Protein AF-A0A1V8S8N1-F1 (afdb_monomer_lite)

Organism: NCBI:txid1507870

Structure (mmCIF, N/CA/C/O backbone):
data_AF-A0A1V8S8N1-F1
#
_entry.id   AF-A0A1V8S8N1-F1
#
loop_
_atom_site.group_PDB
_atom_site.id
_atom_site.type_symbol
_atom_site.label_atom_id
_atom_site.label_alt_id
_atom_site.label_comp_id
_atom_site.label_asym_id
_atom_site.label_entity_id
_atom_site.label_seq_id
_atom_site.pdbx_PDB_ins_code
_atom_site.Cartn_x
_atom_site.Cartn_y
_atom_site.Cartn_z
_atom_site.occupancy
_atom_site.B_iso_or_equiv
_atom_site.auth_seq_id
_atom_site.auth_comp_id
_atom_site.auth_asym_id
_atom_site.auth_atom_id
_atom_site.pdbx_PDB_model_num
ATOM 1 N N . MET A 1 1 ? -29.088 -3.365 3.333 1.00 57.09 1 MET A N 1
ATOM 2 C CA . MET A 1 1 ? -27.840 -2.613 3.097 1.00 57.09 1 MET A CA 1
ATOM 3 C C . MET A 1 1 ? -27.506 -2.708 1.617 1.00 57.09 1 MET A C 1
ATOM 5 O O . MET A 1 1 ? -27.358 -3.821 1.118 1.00 57.09 1 MET A O 1
ATOM 9 N N . ASN A 1 2 ? -27.502 -1.580 0.907 1.00 61.50 2 ASN A N 1
ATOM 10 C CA . ASN A 1 2 ? -27.213 -1.536 -0.527 1.00 61.50 2 ASN A CA 1
ATOM 11 C C . ASN A 1 2 ? -25.696 -1.538 -0.732 1.00 61.50 2 ASN A C 1
ATOM 13 O O . ASN A 1 2 ? -25.022 -0.577 -0.385 1.00 61.50 2 ASN A O 1
ATOM 17 N N . LYS A 1 3 ? -25.153 -2.634 -1.276 1.00 74.00 3 LYS A N 1
ATOM 18 C CA . LYS A 1 3 ? -23.704 -2.792 -1.503 1.00 74.00 3 LYS A CA 1
ATOM 19 C C . LYS A 1 3 ? -23.146 -1.813 -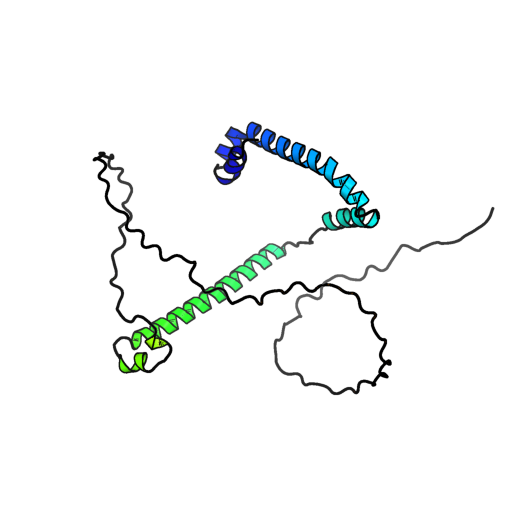2.545 1.00 74.00 3 LYS A C 1
ATOM 21 O O . LYS A 1 3 ? -21.954 -1.540 -2.524 1.00 74.00 3 LYS A O 1
ATOM 26 N N . THR A 1 4 ? -24.011 -1.254 -3.385 1.00 83.50 4 THR A N 1
ATOM 27 C CA . THR A 1 4 ? -23.685 -0.273 -4.427 1.00 83.50 4 THR A CA 1
ATOM 28 C C . THR A 1 4 ? -23.156 1.052 -3.874 1.00 83.50 4 THR A C 1
ATOM 30 O O . THR A 1 4 ? -22.304 1.670 -4.496 1.00 83.50 4 THR A O 1
ATOM 33 N N . GLN A 1 5 ? -23.577 1.472 -2.672 1.00 88.88 5 GLN A N 1
ATOM 34 C CA . GLN A 1 5 ? -23.077 2.706 -2.040 1.00 88.88 5 GLN A CA 1
ATOM 35 C C . GLN A 1 5 ? -21.570 2.636 -1.742 1.00 88.88 5 GLN A C 1
ATOM 37 O O . GLN A 1 5 ? -20.871 3.642 -1.808 1.00 88.88 5 GLN A O 1
ATOM 42 N N . ARG A 1 6 ? -21.048 1.434 -1.463 1.00 90.31 6 ARG A N 1
ATOM 43 C CA . ARG A 1 6 ? -19.617 1.200 -1.233 1.00 90.31 6 ARG A CA 1
ATOM 44 C C . ARG A 1 6 ? -18.786 1.379 -2.502 1.00 90.31 6 ARG A C 1
ATOM 46 O O . ARG A 1 6 ? -17.652 1.839 -2.420 1.00 90.31 6 ARG A O 1
ATOM 53 N N . GLU A 1 7 ? -19.326 0.968 -3.645 1.00 93.31 7 GLU A N 1
ATOM 54 C CA . GLU A 1 7 ? -18.624 0.984 -4.936 1.00 93.31 7 GLU A CA 1
ATOM 55 C C . GLU A 1 7 ? -18.316 2.422 -5.371 1.00 93.31 7 GLU A C 1
ATOM 57 O O . GLU A 1 7 ? -17.239 2.697 -5.898 1.00 93.31 7 GLU A O 1
ATOM 62 N N . TRP A 1 8 ? -19.178 3.372 -5.000 1.00 93.69 8 TRP A N 1
ATOM 63 C CA . TRP A 1 8 ? -18.987 4.793 -5.280 1.00 93.69 8 TRP A CA 1
ATOM 64 C C . TRP A 1 8 ? -17.697 5.387 -4.703 1.00 93.69 8 TRP A C 1
ATOM 66 O O . TRP A 1 8 ? -17.155 6.300 -5.314 1.00 93.69 8 TRP A O 1
ATOM 76 N N . PHE A 1 9 ? -17.149 4.859 -3.600 1.00 92.94 9 PHE A N 1
ATOM 77 C CA . PHE A 1 9 ? -15.849 5.316 -3.081 1.00 92.94 9 PHE A CA 1
ATOM 78 C C . PHE A 1 9 ? -14.669 5.006 -4.014 1.00 92.94 9 PHE A C 1
ATOM 80 O O . PHE A 1 9 ? -13.633 5.657 -3.906 1.00 92.94 9 PHE A O 1
ATOM 87 N N . GLY A 1 10 ? -14.797 4.005 -4.890 1.00 92.81 10 GLY A N 1
ATOM 88 C CA . GLY A 1 10 ? -13.777 3.664 -5.886 1.00 92.81 10 GLY A CA 1
ATOM 89 C C . GLY A 1 10 ? -14.054 4.238 -7.276 1.00 92.81 10 GLY A C 1
ATOM 90 O O . GLY A 1 10 ? -13.123 4.379 -8.064 1.00 92.81 10 GLY A O 1
ATOM 91 N N . GLU A 1 11 ? -15.315 4.548 -7.581 1.00 94.06 11 GLU A N 1
ATOM 92 C CA . GLU A 1 11 ? -15.747 4.988 -8.913 1.00 94.06 11 GLU A CA 1
ATOM 93 C C . GLU A 1 11 ? -15.856 6.510 -9.058 1.00 94.06 11 GLU A C 1
ATOM 95 O O . GLU A 1 11 ? -15.625 7.030 -10.149 1.00 94.06 11 GLU A O 1
ATOM 100 N N . LEU A 1 12 ? -16.236 7.226 -7.993 1.00 94.81 12 LEU A N 1
ATOM 101 C CA . LEU A 1 12 ? -16.472 8.668 -8.053 1.00 94.81 12 LEU A CA 1
ATOM 102 C C . LEU A 1 12 ? -15.193 9.472 -7.810 1.00 94.81 12 LEU A C 1
ATOM 104 O O . LEU A 1 12 ? -14.328 9.104 -7.014 1.00 94.81 12 LEU A O 1
ATOM 108 N N . ASP A 1 13 ? -15.121 10.622 -8.474 1.00 94.94 13 ASP A N 1
ATOM 109 C CA . ASP A 1 13 ? -14.161 11.673 -8.174 1.00 94.94 13 ASP A CA 1
ATOM 110 C C . ASP A 1 13 ? -14.585 12.476 -6.932 1.00 94.94 13 ASP A C 1
ATOM 112 O O . ASP A 1 13 ? -15.641 12.261 -6.328 1.00 94.94 13 ASP A O 1
ATOM 116 N N . ARG A 1 14 ? -13.732 13.413 -6.508 1.00 96.00 14 ARG A N 1
ATOM 117 C CA . ARG A 1 14 ? -13.951 14.199 -5.288 1.00 96.00 14 ARG A CA 1
ATOM 118 C C . ARG A 1 14 ? -15.286 14.942 -5.326 1.00 96.00 14 ARG A C 1
ATOM 120 O O . ARG A 1 14 ? -16.001 14.963 -4.326 1.00 96.00 14 ARG A O 1
ATOM 127 N N . GLU A 1 15 ? -15.615 15.549 -6.457 1.00 96.62 15 GLU A N 1
ATOM 128 C CA . GLU A 1 15 ? -16.850 16.294 -6.674 1.00 96.62 15 GLU A CA 1
ATOM 129 C C . GLU A 1 15 ? -18.074 15.368 -6.600 1.00 96.62 15 GLU A C 1
ATOM 131 O O . GLU A 1 15 ? -19.058 15.708 -5.933 1.00 96.62 15 GLU A O 1
ATOM 136 N N . GLY A 1 16 ? -17.990 14.172 -7.193 1.00 95.81 16 GLY A N 1
ATOM 137 C CA . GLY A 1 16 ? -19.017 13.138 -7.091 1.00 95.81 16 GLY A CA 1
ATOM 138 C C . GLY A 1 16 ? -19.249 12.654 -5.656 1.00 95.81 16 GLY A C 1
ATOM 139 O O . GLY A 1 16 ? -20.402 12.505 -5.243 1.00 95.81 16 GLY A O 1
ATOM 140 N N . ILE A 1 17 ? -18.181 12.474 -4.870 1.00 96.25 17 ILE A N 1
ATOM 141 C CA . ILE A 1 17 ? -18.277 12.112 -3.445 1.00 96.25 17 ILE A CA 1
ATOM 142 C C . ILE A 1 17 ? -18.937 13.230 -2.634 1.00 96.25 17 ILE A C 1
ATOM 144 O O . ILE A 1 17 ? -19.828 12.957 -1.831 1.00 96.25 17 ILE A O 1
ATOM 148 N N . VAL A 1 18 ? -18.551 14.491 -2.860 1.00 96.81 18 VAL A N 1
ATOM 149 C CA . VAL A 1 18 ? -19.145 15.644 -2.160 1.00 96.81 18 VAL A CA 1
ATOM 150 C C . VAL A 1 18 ? -20.643 15.761 -2.455 1.00 96.81 18 VAL A C 1
ATOM 152 O O . VAL A 1 18 ? -21.420 16.021 -1.539 1.00 96.81 18 VAL A O 1
ATOM 155 N N . GLY A 1 19 ? -21.071 15.502 -3.693 1.00 96.94 19 GLY A N 1
ATOM 156 C CA . GLY A 1 19 ? -22.490 15.513 -4.065 1.00 96.94 19 GLY A CA 1
ATOM 157 C C . GLY A 1 19 ? -23.345 14.441 -3.373 1.00 96.94 19 GLY A C 1
ATOM 158 O O . GLY A 1 19 ? -24.569 14.554 -3.362 1.00 96.94 19 GLY A O 1
ATOM 159 N N . LYS A 1 20 ? -22.718 13.411 -2.793 1.00 95.12 20 LYS A N 1
ATOM 160 C CA . LYS A 1 20 ? -23.370 12.278 -2.113 1.00 95.12 20 LYS A CA 1
ATOM 161 C C . LYS A 1 20 ? -22.926 12.123 -0.657 1.00 95.12 20 LYS A C 1
ATOM 163 O O . LYS A 1 20 ? -23.109 11.058 -0.070 1.00 95.12 20 LYS A O 1
ATOM 168 N N . LEU A 1 21 ? -22.335 13.167 -0.080 1.00 95.56 21 LEU A N 1
ATOM 169 C CA . LEU A 1 21 ? -21.641 13.081 1.201 1.00 95.56 21 LEU A CA 1
ATOM 170 C C . LEU A 1 21 ? -22.543 12.567 2.329 1.00 95.56 21 LEU A C 1
ATOM 172 O O . LEU A 1 21 ? -22.153 11.633 3.022 1.00 95.56 21 LEU A O 1
ATOM 176 N N . ASP A 1 22 ? -23.745 13.128 2.477 1.00 96.19 22 ASP A N 1
ATOM 177 C CA . ASP A 1 22 ? -24.673 12.746 3.549 1.00 96.19 22 ASP A CA 1
ATOM 178 C C . ASP A 1 22 ? -25.068 11.263 3.453 1.00 96.19 22 ASP A C 1
ATOM 180 O O . ASP A 1 22 ? -24.974 10.522 4.429 1.00 96.19 22 ASP A O 1
ATOM 184 N N . GLU A 1 23 ? -25.402 10.794 2.246 1.00 94.75 23 GLU A N 1
ATOM 185 C CA . GLU A 1 23 ? -25.760 9.394 1.985 1.00 94.75 23 GLU A CA 1
ATOM 186 C C . GLU A 1 23 ? -24.599 8.434 2.307 1.00 94.75 23 GLU A C 1
ATOM 188 O O . GLU A 1 23 ? -24.799 7.361 2.882 1.00 94.75 23 GLU A O 1
ATOM 193 N N . LEU A 1 24 ? -23.372 8.817 1.946 1.00 95.00 24 LEU A N 1
ATOM 194 C CA . LEU A 1 24 ? -22.173 8.017 2.197 1.00 95.00 24 LEU A CA 1
ATOM 195 C C . LEU A 1 24 ? -21.784 8.001 3.682 1.00 95.00 24 LEU A C 1
ATOM 197 O O . LEU A 1 24 ? -21.313 6.976 4.180 1.00 95.00 24 LEU A O 1
ATOM 201 N N . LEU A 1 25 ? -21.995 9.103 4.405 1.00 95.50 25 LEU A N 1
ATOM 202 C CA . LEU A 1 25 ? -21.776 9.164 5.850 1.00 95.50 25 LEU A CA 1
ATOM 203 C C . LEU A 1 25 ? -22.795 8.309 6.608 1.00 95.50 25 LEU A C 1
ATOM 205 O O . LEU A 1 25 ? -22.393 7.560 7.500 1.00 95.50 25 LEU A O 1
ATOM 209 N N . ASP A 1 26 ? -24.070 8.348 6.216 1.00 95.31 26 ASP A N 1
ATOM 210 C CA . ASP A 1 26 ? -25.109 7.478 6.778 1.00 95.31 26 ASP A CA 1
ATOM 211 C C . ASP A 1 26 ? -24.786 5.996 6.544 1.00 95.31 26 ASP A C 1
ATOM 213 O O . ASP A 1 26 ? -24.923 5.170 7.452 1.00 95.31 26 ASP A O 1
ATOM 217 N N . TYR A 1 27 ? -24.284 5.654 5.353 1.00 94.44 27 TYR A N 1
ATOM 218 C CA . TYR A 1 27 ? -23.794 4.309 5.049 1.00 94.44 27 TYR A CA 1
ATOM 219 C C . TYR A 1 27 ? -22.650 3.890 5.990 1.00 94.44 27 TYR A C 1
ATOM 221 O O . TYR A 1 27 ? -22.703 2.805 6.578 1.00 94.44 27 TYR A O 1
ATOM 229 N N . CYS A 1 28 ? -21.641 4.747 6.177 1.00 94.50 28 CYS A N 1
ATOM 230 C CA . CYS A 1 28 ? -20.519 4.476 7.080 1.00 94.50 28 CYS A CA 1
ATOM 231 C C . CYS A 1 28 ? -20.980 4.321 8.536 1.00 94.50 28 CYS A C 1
ATOM 233 O O . CYS A 1 28 ? -20.526 3.416 9.238 1.00 94.50 28 CYS A O 1
ATOM 235 N N . ALA A 1 29 ? -21.903 5.170 8.991 1.00 96.06 29 ALA A N 1
ATOM 236 C CA . ALA A 1 29 ? -22.461 5.091 10.336 1.00 96.06 29 ALA A CA 1
ATOM 237 C C . ALA A 1 29 ? -23.226 3.777 10.551 1.00 96.06 29 ALA A C 1
ATOM 239 O O . ALA A 1 29 ? -23.037 3.112 11.573 1.00 96.06 29 ALA A O 1
ATOM 240 N N . ALA A 1 30 ? -24.036 3.364 9.572 1.00 95.12 30 ALA A N 1
ATOM 241 C CA . ALA A 1 30 ? -24.765 2.103 9.624 1.00 95.12 30 ALA A CA 1
ATOM 242 C C . ALA A 1 30 ? -23.826 0.881 9.650 1.00 95.12 30 ALA A C 1
ATOM 244 O O . ALA A 1 30 ? -24.083 -0.065 10.395 1.00 95.12 30 ALA A O 1
ATOM 245 N N . ASP A 1 31 ? -22.727 0.894 8.887 1.00 94.38 31 ASP A N 1
ATOM 246 C CA . ASP A 1 31 ? -21.735 -0.194 8.883 1.00 94.38 31 ASP A CA 1
ATOM 247 C C . ASP A 1 31 ? -21.040 -0.346 10.248 1.00 94.38 31 ASP A C 1
ATOM 249 O O . ASP A 1 31 ? -20.901 -1.455 10.781 1.00 94.38 31 ASP A O 1
ATOM 253 N N . VAL A 1 32 ? -20.676 0.782 10.867 1.00 96.50 32 VAL A N 1
ATOM 254 C CA . VAL A 1 32 ? -20.084 0.804 12.212 1.00 96.50 32 VAL A CA 1
ATOM 255 C C . VAL A 1 32 ? -21.089 0.340 13.267 1.00 96.50 32 VAL A C 1
ATOM 257 O O . VAL A 1 32 ? -20.714 -0.436 14.151 1.00 96.50 32 VAL A O 1
ATOM 260 N N . ASP A 1 33 ? -22.358 0.746 13.177 1.00 97.31 33 ASP A N 1
ATOM 261 C CA . ASP A 1 33 ? -23.394 0.299 14.115 1.00 97.31 33 ASP A CA 1
ATOM 262 C C . ASP A 1 33 ? -23.617 -1.217 14.030 1.00 97.31 33 ASP A C 1
ATOM 264 O O . ASP A 1 33 ? -23.565 -1.911 15.049 1.00 97.31 33 ASP A O 1
ATOM 268 N N . VAL A 1 34 ? -23.764 -1.764 12.819 1.00 96.50 34 VAL A N 1
ATOM 269 C CA . VAL A 1 34 ? -23.911 -3.214 12.616 1.00 96.50 34 VAL A CA 1
ATOM 270 C C . VAL A 1 34 ? -22.680 -3.963 13.133 1.00 96.50 34 VAL A C 1
ATOM 272 O O . VAL A 1 34 ? -22.820 -4.946 13.869 1.00 96.50 34 VAL A O 1
ATOM 275 N N . THR A 1 35 ? -21.472 -3.485 12.821 1.00 96.88 35 THR A N 1
ATOM 276 C CA . THR A 1 35 ? -20.219 -4.079 13.314 1.00 96.88 35 THR A CA 1
ATOM 277 C C . THR A 1 35 ? -20.160 -4.070 14.841 1.00 96.88 35 THR A C 1
ATOM 279 O O . THR A 1 35 ? -19.801 -5.075 15.459 1.00 96.88 35 THR A O 1
ATOM 282 N N . HIS A 1 36 ? -20.580 -2.977 15.477 1.00 97.75 36 HIS A N 1
ATOM 283 C CA . HIS A 1 36 ? -20.652 -2.868 16.930 1.00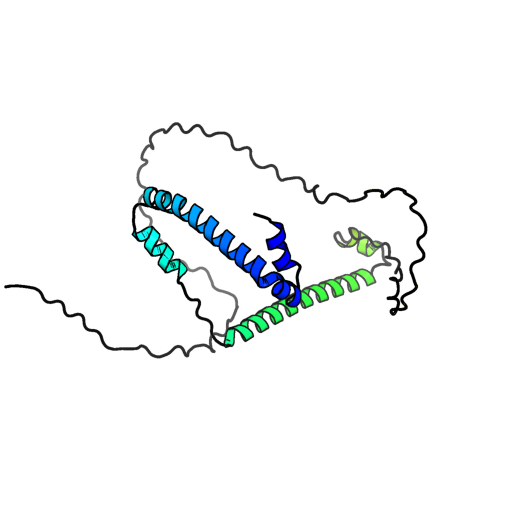 97.75 36 HIS A CA 1
ATOM 284 C C . HIS A 1 36 ? -21.697 -3.816 17.539 1.00 97.75 36 HIS A C 1
ATOM 286 O O . HIS A 1 36 ? -21.429 -4.438 18.573 1.00 97.75 36 HIS A O 1
ATOM 292 N N . GLN A 1 37 ? -22.860 -3.990 16.903 1.00 98.06 37 GLN A N 1
ATOM 293 C CA . GLN A 1 37 ? -23.871 -4.957 17.339 1.00 98.06 37 GLN A CA 1
ATOM 294 C C . GLN A 1 37 ? -23.348 -6.400 17.284 1.00 98.06 37 GLN A C 1
ATOM 296 O O . GLN A 1 37 ? -23.548 -7.162 18.235 1.00 98.06 37 GLN A O 1
ATOM 301 N N . VAL A 1 38 ? -22.634 -6.767 16.216 1.00 97.94 38 VAL A N 1
ATOM 302 C CA . VAL A 1 38 ? -21.974 -8.076 16.106 1.00 97.94 38 VAL A CA 1
ATOM 303 C C . VAL A 1 38 ? -20.897 -8.219 17.182 1.00 97.94 38 VAL A C 1
ATOM 305 O O . VAL A 1 38 ? -20.893 -9.201 17.926 1.00 97.94 38 VAL A O 1
ATOM 308 N N . TYR A 1 39 ? -20.028 -7.219 17.334 1.00 96.44 39 TYR A N 1
ATOM 309 C CA . TYR A 1 39 ? -18.955 -7.230 18.327 1.00 96.44 39 TYR A CA 1
ATOM 310 C C . TYR A 1 39 ? -19.484 -7.406 19.756 1.00 96.44 39 TYR A C 1
ATOM 312 O O . TYR A 1 39 ? -18.956 -8.226 20.506 1.00 96.44 39 TYR A O 1
ATOM 320 N N . LYS A 1 40 ? -20.588 -6.737 20.117 1.00 97.31 40 LYS A N 1
ATOM 321 C CA . LYS A 1 40 ? -21.272 -6.916 21.411 1.00 97.31 40 LYS A CA 1
ATOM 322 C C . LYS A 1 40 ? -21.662 -8.366 21.700 1.00 97.31 40 LYS A C 1
ATOM 324 O O . LYS A 1 40 ? -21.714 -8.754 22.864 1.00 97.31 40 LYS A O 1
ATOM 329 N N . LYS A 1 41 ? -21.964 -9.161 20.670 1.00 96.94 41 LYS A N 1
ATOM 330 C CA . LYS A 1 41 ? -22.293 -10.586 20.816 1.00 96.94 41 LYS A CA 1
ATOM 331 C C . LYS A 1 41 ? -21.048 -11.465 20.846 1.00 96.94 41 LYS A C 1
ATOM 333 O O . LYS A 1 41 ? -21.008 -12.413 21.623 1.00 96.94 41 LYS A O 1
ATOM 338 N N . VAL A 1 42 ? -20.036 -11.161 20.036 1.00 96.31 42 VAL A N 1
ATOM 339 C CA . VAL A 1 42 ? -18.820 -11.986 19.933 1.00 96.31 42 VAL A CA 1
ATOM 340 C C . VAL A 1 42 ? -17.864 -11.760 21.111 1.00 96.31 42 VAL A C 1
ATOM 342 O O . VAL A 1 42 ? -17.244 -12.709 21.584 1.00 96.31 42 VAL A O 1
ATOM 345 N N . PHE A 1 43 ? -17.767 -10.537 21.635 1.00 93.06 4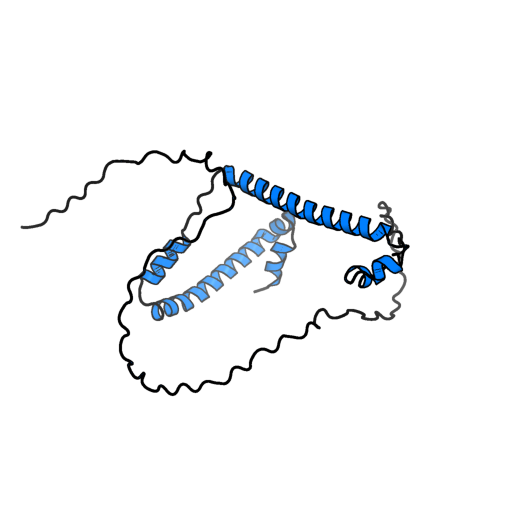3 PHE A N 1
ATOM 346 C CA . PHE A 1 43 ? -16.803 -10.193 22.683 1.00 93.06 43 PHE A CA 1
ATOM 347 C C . PHE A 1 43 ? -16.971 -10.993 23.995 1.00 93.06 43 PHE A C 1
ATOM 349 O O . PHE A 1 43 ? -15.965 -11.483 24.504 1.00 93.06 43 PHE A O 1
ATOM 356 N N . PRO A 1 44 ? -18.186 -11.234 24.528 1.00 94.06 44 PRO A N 1
ATOM 357 C CA . PRO A 1 44 ? -18.359 -12.109 25.692 1.00 94.06 44 PRO A CA 1
ATOM 358 C C . PRO A 1 44 ? -17.855 -13.543 25.465 1.00 94.06 44 PRO A C 1
ATOM 360 O O . PRO A 1 44 ? -17.160 -14.083 26.318 1.00 94.06 44 PRO A O 1
ATOM 363 N N . HIS A 1 45 ? -18.111 -14.128 24.288 1.00 93.75 45 HIS A N 1
ATOM 364 C CA . HIS A 1 45 ? -17.625 -15.472 23.937 1.00 93.75 45 HIS A CA 1
ATOM 365 C C . HIS A 1 45 ? -16.090 -15.528 23.875 1.00 93.75 45 HIS A C 1
ATOM 367 O O . HIS A 1 45 ? -15.470 -16.533 24.233 1.00 93.75 45 HIS A O 1
ATOM 373 N N . PHE A 1 46 ? -15.456 -14.433 23.443 1.00 91.25 46 PHE A N 1
ATOM 374 C CA . PHE A 1 46 ? -14.005 -14.297 23.506 1.00 91.25 46 PHE A CA 1
ATOM 375 C C . PHE A 1 46 ? -13.500 -14.314 24.956 1.00 91.25 46 PHE A C 1
ATOM 377 O O . PHE A 1 46 ? -12.525 -15.007 25.234 1.00 91.25 46 PHE A O 1
ATOM 384 N N . LEU A 1 47 ? -14.170 -13.623 25.885 1.00 91.69 47 LEU A N 1
ATOM 385 C CA . LEU A 1 47 ? -13.794 -13.636 27.305 1.00 91.69 47 LEU A CA 1
ATOM 386 C C . LEU A 1 47 ? -13.995 -15.013 27.957 1.00 91.69 47 LEU A C 1
ATOM 388 O O . LEU A 1 47 ? -13.194 -15.401 28.800 1.00 91.69 47 LEU A O 1
ATOM 392 N N . GLU A 1 48 ? -15.011 -15.777 27.552 1.00 92.94 48 GLU A N 1
ATOM 393 C CA . GLU A 1 48 ? -15.193 -17.166 28.008 1.00 92.94 48 GLU A CA 1
ATOM 394 C C . GLU A 1 48 ? -14.067 -18.085 27.516 1.00 92.94 48 GLU A C 1
ATOM 396 O O . GLU A 1 48 ? -13.558 -18.920 28.264 1.00 92.94 48 GLU A O 1
ATOM 401 N N . THR A 1 49 ? -13.650 -17.912 26.260 1.00 92.56 49 THR A N 1
ATOM 402 C CA . THR A 1 49 ? -12.570 -18.705 25.652 1.00 92.56 49 THR A CA 1
ATOM 403 C C . THR A 1 49 ? -11.198 -18.317 26.214 1.00 92.56 49 THR A C 1
ATOM 405 O O . THR A 1 49 ? -10.337 -19.173 26.421 1.00 92.56 49 THR A O 1
ATOM 408 N N . CYS A 1 50 ? -10.999 -17.026 26.483 1.00 88.00 50 CYS A N 1
ATOM 409 C CA . CYS A 1 50 ? -9.768 -16.430 26.990 1.00 88.00 50 CYS A CA 1
ATOM 410 C C . CYS A 1 50 ? -10.040 -15.740 28.341 1.00 88.00 50 CYS A C 1
ATOM 412 O O . CYS A 1 50 ? -10.096 -14.510 28.401 1.00 88.00 50 CYS A O 1
ATOM 414 N N . PRO A 1 51 ? -10.170 -16.502 29.444 1.00 86.75 51 PRO A N 1
ATOM 415 C CA . PRO A 1 51 ? -10.618 -15.968 30.734 1.00 86.75 51 PRO A CA 1
ATOM 416 C C . PRO A 1 51 ? -9.589 -15.063 31.418 1.00 86.75 51 PRO A C 1
ATOM 418 O O . PRO A 1 51 ? -9.918 -14.331 32.351 1.00 86.75 51 PRO A O 1
ATOM 421 N N . ASN A 1 52 ? -8.327 -15.108 30.984 1.00 89.88 52 ASN A N 1
ATOM 422 C CA . ASN A 1 52 ? -7.290 -14.257 31.540 1.00 89.88 52 ASN A CA 1
ATOM 423 C C . ASN A 1 52 ? -7.360 -12.853 30.922 1.00 89.88 52 ASN A C 1
ATOM 425 O O . ASN A 1 52 ? -7.091 -12.659 29.734 1.00 89.88 52 ASN A O 1
ATOM 429 N N . THR A 1 53 ? -7.644 -11.856 31.759 1.00 85.44 53 THR A N 1
ATOM 430 C CA . THR A 1 53 ? -7.713 -10.438 31.380 1.00 85.44 53 THR A CA 1
ATOM 431 C C . THR A 1 53 ? -6.408 -9.914 30.786 1.00 85.44 53 THR A C 1
ATOM 433 O O . THR A 1 53 ? -6.444 -8.988 29.975 1.00 85.44 53 THR A O 1
ATOM 436 N N . VAL A 1 54 ? -5.269 -10.541 31.107 1.00 90.94 54 VAL A N 1
ATOM 437 C CA . VAL A 1 54 ? -3.962 -10.218 30.520 1.00 90.94 54 VAL A CA 1
ATOM 438 C C . VAL A 1 54 ? -3.982 -10.389 29.003 1.00 90.94 54 VAL A C 1
ATOM 440 O O . VAL A 1 54 ? -3.420 -9.553 28.305 1.00 90.94 54 VAL A O 1
ATOM 443 N N . SER A 1 55 ? -4.669 -11.401 28.463 1.00 87.69 55 SER A N 1
ATOM 444 C CA . SER A 1 55 ? -4.749 -11.612 27.011 1.00 87.69 55 SER A CA 1
ATOM 445 C C . SER A 1 55 ? -5.463 -10.455 26.311 1.00 87.69 55 SER A C 1
ATOM 447 O O . SER A 1 55 ? -4.967 -9.934 25.314 1.00 87.69 55 SER A O 1
ATOM 449 N N . SER A 1 56 ? -6.596 -10.000 26.855 1.00 85.94 56 SER A N 1
ATOM 450 C CA . SER A 1 56 ? -7.329 -8.861 26.290 1.00 85.94 56 SER A CA 1
ATOM 451 C C . SER A 1 56 ? -6.593 -7.534 26.496 1.00 85.94 56 SER A C 1
ATOM 453 O O . SER A 1 56 ? -6.605 -6.685 25.604 1.00 85.94 56 SER A O 1
ATOM 455 N N . ALA A 1 57 ? -5.961 -7.336 27.655 1.00 90.06 57 ALA A N 1
ATOM 456 C CA . ALA A 1 57 ? -5.189 -6.131 27.948 1.00 90.06 57 ALA A CA 1
ATOM 457 C C . ALA A 1 57 ? -3.953 -6.027 27.044 1.00 90.06 57 ALA A C 1
ATOM 459 O O . ALA A 1 57 ? -3.686 -4.963 26.488 1.00 90.06 57 ALA A O 1
ATOM 460 N N . ALA A 1 58 ? -3.250 -7.142 26.828 1.00 90.12 58 ALA A N 1
ATOM 461 C CA . ALA A 1 58 ? -2.112 -7.207 25.922 1.00 90.12 58 ALA A CA 1
ATOM 462 C C . ALA A 1 58 ? -2.514 -6.808 24.497 1.00 90.12 58 ALA A C 1
ATOM 464 O O . ALA A 1 58 ? -1.853 -5.962 23.908 1.00 90.12 58 ALA A O 1
ATOM 465 N N . LEU A 1 59 ? -3.634 -7.321 23.971 1.00 89.38 59 LEU A N 1
ATOM 466 C CA . LEU A 1 59 ? -4.126 -6.933 22.641 1.00 89.38 59 LEU A CA 1
ATOM 467 C C . LEU A 1 59 ? -4.390 -5.427 22.523 1.00 89.38 59 LEU A C 1
ATOM 469 O O . LEU A 1 59 ? -4.062 -4.832 21.500 1.00 89.38 59 LEU A O 1
ATOM 473 N N . ARG A 1 60 ? -4.932 -4.790 23.570 1.00 87.25 60 ARG A N 1
ATOM 474 C CA . ARG A 1 60 ? -5.123 -3.332 23.584 1.00 87.25 60 ARG A CA 1
ATOM 475 C C . ARG A 1 60 ? -3.791 -2.581 23.534 1.00 87.25 60 ARG A C 1
ATOM 477 O O . ARG A 1 60 ? -3.712 -1.570 22.845 1.00 87.25 60 ARG A O 1
ATOM 484 N N . HIS A 1 61 ? -2.771 -3.064 24.241 1.00 88.06 61 HIS A N 1
ATOM 485 C CA . HIS A 1 61 ? -1.439 -2.457 24.215 1.00 88.06 61 HIS A CA 1
ATOM 486 C C . HIS A 1 61 ? -0.747 -2.636 22.861 1.00 88.06 61 HIS A C 1
ATOM 488 O O . HIS A 1 61 ? -0.251 -1.654 22.312 1.00 88.06 61 HIS A O 1
ATOM 494 N N . LEU A 1 62 ? -0.796 -3.839 22.284 1.00 90.19 62 LEU A N 1
ATOM 495 C CA . LEU A 1 62 ? -0.247 -4.126 20.954 1.00 90.19 62 LEU A CA 1
ATOM 496 C C . LEU A 1 62 ? -0.932 -3.292 19.857 1.00 90.19 62 LEU A C 1
ATOM 498 O O . LEU A 1 62 ? -0.289 -2.844 18.916 1.00 90.19 62 LEU A O 1
ATOM 502 N N . ALA A 1 63 ? -2.233 -3.014 19.993 1.00 90.31 63 ALA A N 1
ATOM 503 C CA . ALA A 1 63 ? -2.964 -2.153 19.061 1.00 90.31 63 ALA A CA 1
ATOM 504 C C . ALA A 1 63 ? -2.581 -0.660 19.153 1.00 90.31 63 ALA A C 1
ATOM 506 O O . ALA A 1 63 ? -3.022 0.131 18.322 1.00 90.31 63 ALA A O 1
ATOM 507 N N . SER A 1 64 ? -1.797 -0.264 20.162 1.00 87.31 64 SER A N 1
ATOM 508 C CA . SER A 1 64 ? -1.381 1.125 20.413 1.00 87.31 64 SER A CA 1
ATOM 509 C C . SER A 1 64 ? 0.104 1.386 20.140 1.00 87.31 64 SER A C 1
ATOM 511 O O . SER A 1 64 ? 0.647 2.397 20.585 1.00 87.31 64 SER A O 1
ATOM 513 N N . GLU A 1 65 ? 0.774 0.482 19.429 1.00 87.19 65 GLU A N 1
ATOM 514 C CA . GLU A 1 65 ? 2.183 0.639 19.084 1.00 87.19 65 GLU A CA 1
ATOM 515 C C . GLU A 1 65 ? 2.395 1.763 18.064 1.00 87.19 65 GLU A C 1
ATOM 517 O O . GLU A 1 65 ? 1.665 1.906 17.083 1.00 87.19 65 GLU A O 1
ATOM 522 N N . ILE A 1 66 ? 3.420 2.576 18.313 1.00 87.88 66 ILE A N 1
ATOM 523 C CA . ILE A 1 66 ? 3.795 3.702 17.462 1.00 87.88 66 ILE A CA 1
ATOM 524 C C . ILE A 1 66 ? 5.065 3.319 16.718 1.00 87.88 66 ILE A C 1
ATOM 526 O O . ILE A 1 66 ? 6.048 2.902 17.331 1.00 87.88 66 ILE A O 1
ATOM 530 N N . LEU A 1 67 ? 5.054 3.511 15.402 1.00 89.38 67 LEU A N 1
ATOM 531 C CA . LEU A 1 67 ? 6.232 3.319 14.571 1.00 89.38 67 LEU A CA 1
ATOM 532 C C . LEU A 1 67 ? 7.010 4.645 14.503 1.00 89.38 67 LEU A C 1
ATOM 534 O O . LEU A 1 67 ? 6.488 5.619 13.953 1.00 89.38 67 LEU A O 1
ATOM 538 N N . PRO A 1 68 ? 8.219 4.738 15.089 1.00 88.62 68 PRO A N 1
ATOM 539 C CA . PRO A 1 68 ? 8.994 5.967 15.044 1.00 88.62 68 PRO A CA 1
ATOM 540 C C . PRO A 1 68 ? 9.506 6.184 13.620 1.00 88.62 68 PRO A C 1
ATOM 542 O O . PRO A 1 68 ? 10.317 5.412 13.112 1.00 88.62 68 PRO A O 1
ATOM 545 N N . VAL A 1 69 ? 9.039 7.256 12.988 1.00 91.31 69 VAL A N 1
ATOM 546 C CA . VAL A 1 69 ? 9.528 7.715 11.686 1.00 91.31 69 VAL A CA 1
ATOM 547 C C . VAL A 1 69 ? 10.266 9.037 11.856 1.00 91.31 69 VAL A C 1
ATOM 549 O O . VAL A 1 69 ? 9.896 9.873 12.683 1.00 91.31 69 VAL A O 1
ATOM 552 N N . ASN A 1 70 ? 11.337 9.223 11.089 1.00 93.31 70 ASN A N 1
ATOM 553 C CA . ASN A 1 70 ? 12.074 10.480 11.012 1.00 93.31 70 ASN A CA 1
ATOM 554 C C . ASN A 1 70 ? 11.864 11.135 9.636 1.00 93.31 70 ASN A C 1
ATOM 556 O O . ASN A 1 70 ? 11.240 10.565 8.742 1.00 93.31 70 ASN A O 1
ATOM 560 N N . LYS A 1 71 ? 12.396 12.349 9.462 1.00 93.19 71 LYS A N 1
ATOM 561 C CA . LYS A 1 71 ? 12.304 13.086 8.189 1.00 93.19 71 LYS A CA 1
ATOM 562 C C . LYS A 1 71 ? 13.070 12.408 7.045 1.00 93.19 71 LYS A C 1
ATOM 564 O O . LYS A 1 71 ? 12.785 12.681 5.888 1.00 93.19 71 LYS A O 1
ATOM 569 N N . ASP A 1 72 ? 13.992 11.502 7.364 1.00 94.25 72 ASP A N 1
ATOM 570 C CA . ASP A 1 72 ? 14.793 10.776 6.374 1.00 94.25 72 ASP A CA 1
ATOM 571 C C . ASP A 1 72 ? 14.011 9.628 5.713 1.00 94.25 72 ASP A C 1
ATOM 573 O O . ASP A 1 72 ? 14.505 9.005 4.775 1.00 94.25 72 ASP A O 1
ATOM 577 N N . TRP A 1 73 ? 12.783 9.345 6.166 1.00 94.69 73 TRP A N 1
ATOM 578 C CA . TRP A 1 73 ? 11.937 8.299 5.593 1.00 94.69 73 TRP A CA 1
ATOM 579 C C . TRP A 1 73 ? 11.647 8.514 4.101 1.00 94.69 73 TRP A C 1
ATOM 581 O O . TRP A 1 73 ? 11.704 7.564 3.321 1.00 94.69 73 TRP A O 1
ATOM 591 N N . GLU A 1 74 ? 11.417 9.759 3.678 1.00 94.88 74 GLU A N 1
ATOM 592 C CA . GLU A 1 74 ? 11.218 10.097 2.261 1.00 94.88 74 GLU A CA 1
ATOM 593 C C . GLU A 1 74 ? 12.477 9.815 1.432 1.00 94.88 74 GLU A C 1
ATOM 595 O O . GLU A 1 74 ? 12.397 9.240 0.347 1.00 94.88 74 GLU A O 1
ATOM 600 N N . ALA A 1 75 ? 13.655 10.143 1.974 1.00 96.25 75 ALA A N 1
ATOM 601 C CA . ALA A 1 75 ? 14.928 9.830 1.332 1.00 96.25 75 ALA A CA 1
ATOM 602 C C . ALA A 1 75 ? 15.151 8.313 1.248 1.00 96.25 75 ALA A C 1
ATOM 604 O O . ALA A 1 75 ? 15.646 7.818 0.238 1.00 96.25 75 ALA A O 1
ATOM 605 N N . ASN A 1 76 ? 14.752 7.559 2.276 1.00 95.31 76 ASN A N 1
ATOM 606 C CA . ASN A 1 76 ? 14.815 6.101 2.256 1.00 95.31 76 ASN A CA 1
ATOM 607 C C . ASN A 1 76 ? 13.930 5.501 1.151 1.00 95.31 76 ASN A C 1
ATOM 609 O O . ASN A 1 76 ? 14.400 4.637 0.413 1.00 95.31 76 ASN A O 1
ATOM 613 N N . ILE A 1 77 ? 12.691 5.984 0.992 1.00 96.81 77 ILE A N 1
ATOM 614 C CA . ILE A 1 77 ? 11.800 5.557 -0.100 1.00 96.81 77 ILE A CA 1
ATOM 615 C C . ILE A 1 77 ? 12.428 5.884 -1.457 1.00 96.81 77 ILE A C 1
ATOM 617 O O . ILE A 1 77 ? 12.577 4.988 -2.286 1.00 96.81 77 ILE A O 1
ATOM 621 N N . ALA A 1 78 ? 12.871 7.128 -1.660 1.00 97.69 78 ALA A N 1
ATOM 622 C CA . ALA A 1 78 ? 13.467 7.555 -2.925 1.00 97.69 78 ALA A CA 1
ATOM 623 C C . ALA A 1 78 ? 14.711 6.724 -3.288 1.00 97.69 78 ALA A C 1
ATOM 625 O O . ALA A 1 78 ? 14.870 6.297 -4.431 1.00 97.69 78 ALA A O 1
ATOM 626 N N . ASN A 1 79 ? 15.577 6.439 -2.312 1.00 97.81 79 ASN A N 1
ATOM 627 C CA . ASN A 1 79 ? 16.767 5.615 -2.522 1.00 97.81 79 ASN A CA 1
ATOM 628 C C . ASN A 1 79 ? 16.413 4.153 -2.831 1.00 97.81 79 ASN A C 1
ATOM 630 O O . ASN A 1 79 ? 17.044 3.540 -3.698 1.00 97.81 79 ASN A O 1
ATOM 634 N N . ALA A 1 80 ? 15.414 3.590 -2.146 1.00 98.06 80 ALA A N 1
ATOM 635 C CA . ALA A 1 80 ? 14.937 2.235 -2.404 1.00 98.06 80 ALA A CA 1
ATOM 636 C C . ALA A 1 80 ? 14.347 2.110 -3.818 1.00 98.06 80 ALA A C 1
ATOM 638 O O . ALA A 1 80 ? 14.714 1.192 -4.554 1.00 98.06 80 ALA A O 1
ATOM 639 N N . GLU A 1 81 ? 13.514 3.066 -4.233 1.00 98.31 81 GLU A N 1
ATOM 640 C CA . GLU A 1 81 ? 12.939 3.123 -5.581 1.00 98.31 81 GLU A CA 1
ATOM 641 C C . GLU A 1 81 ? 14.010 3.330 -6.656 1.00 98.31 81 GLU A C 1
ATOM 643 O O . GLU A 1 81 ? 14.033 2.606 -7.652 1.00 98.31 81 GLU A O 1
ATOM 648 N N . ALA A 1 82 ? 14.947 4.258 -6.447 1.00 98.44 82 ALA A N 1
ATOM 649 C CA . ALA A 1 82 ? 16.055 4.487 -7.373 1.00 98.44 82 ALA A CA 1
ATOM 650 C C . ALA A 1 82 ? 16.917 3.228 -7.547 1.00 98.44 82 ALA A C 1
ATOM 652 O O . ALA A 1 82 ? 17.304 2.883 -8.665 1.00 98.44 82 ALA A O 1
ATOM 653 N N . THR A 1 83 ? 17.184 2.510 -6.453 1.00 98.31 83 THR A N 1
ATOM 654 C CA . THR A 1 83 ? 17.939 1.251 -6.492 1.00 98.31 83 THR A CA 1
ATOM 655 C C . THR A 1 83 ? 17.172 0.166 -7.240 1.00 98.31 83 THR A C 1
ATOM 657 O O . THR A 1 83 ? 17.751 -0.512 -8.090 1.00 98.31 83 THR A O 1
ATOM 660 N N . TYR A 1 84 ? 15.872 0.023 -6.969 1.00 98.19 84 TYR A N 1
ATOM 661 C CA . TYR A 1 84 ? 15.010 -0.919 -7.678 1.00 98.19 84 TYR A CA 1
ATOM 662 C C . TYR A 1 84 ? 14.988 -0.637 -9.185 1.00 98.19 84 TYR A C 1
ATOM 664 O O . TYR A 1 84 ? 15.260 -1.538 -9.978 1.00 98.19 84 TYR A O 1
ATOM 672 N N . ASN A 1 85 ? 14.751 0.617 -9.576 1.00 98.38 85 ASN A N 1
ATOM 673 C CA . ASN A 1 85 ? 14.702 1.021 -10.979 1.00 98.38 85 ASN A CA 1
ATOM 674 C C . ASN A 1 85 ? 16.038 0.766 -11.674 1.00 98.38 85 ASN A C 1
ATOM 676 O O . ASN A 1 85 ? 16.060 0.135 -12.724 1.00 98.38 85 ASN A O 1
ATOM 680 N N . LYS A 1 86 ? 17.160 1.141 -11.046 1.00 98.31 86 LYS A N 1
ATOM 681 C CA . LYS A 1 86 ? 18.501 0.877 -11.585 1.00 98.31 86 LYS A CA 1
ATOM 682 C C . LYS A 1 86 ? 18.734 -0.612 -11.854 1.00 98.31 86 LYS A C 1
ATOM 684 O O . LYS A 1 86 ? 19.277 -0.966 -12.896 1.00 98.31 86 LYS A O 1
ATOM 689 N N . LEU A 1 87 ? 18.360 -1.482 -10.916 1.00 98.25 87 LEU A N 1
ATOM 690 C CA . LEU A 1 87 ? 18.535 -2.927 -11.078 1.00 98.25 87 LEU A CA 1
ATOM 691 C C . LEU A 1 87 ? 17.591 -3.493 -12.144 1.00 98.25 87 LEU A C 1
ATOM 693 O O . LEU A 1 87 ? 18.021 -4.300 -12.965 1.00 98.25 87 LEU A O 1
ATOM 697 N N . SER A 1 88 ? 16.333 -3.051 -12.160 1.00 98.31 88 SER A N 1
ATOM 698 C CA . SER A 1 88 ? 15.346 -3.461 -13.161 1.00 98.31 88 SER A CA 1
ATOM 699 C C . SER A 1 88 ? 15.769 -3.044 -14.571 1.00 98.31 88 SER A C 1
ATOM 701 O O . SER A 1 88 ? 15.726 -3.856 -15.497 1.00 98.31 88 SER A O 1
ATOM 703 N N . ASP A 1 89 ? 16.224 -1.803 -14.734 1.00 98.19 89 ASP A N 1
ATOM 704 C CA . ASP A 1 89 ? 16.737 -1.299 -16.004 1.00 98.19 89 ASP A CA 1
ATOM 705 C C . ASP A 1 89 ? 18.015 -2.015 -16.420 1.00 98.19 89 ASP A C 1
ATOM 707 O O . ASP A 1 89 ? 18.119 -2.397 -17.578 1.00 98.19 89 ASP A O 1
ATOM 711 N N . GLY A 1 90 ? 18.934 -2.290 -15.491 1.00 98.06 90 GLY A N 1
ATOM 712 C CA . GLY A 1 90 ? 20.140 -3.061 -15.794 1.00 98.06 90 GLY A CA 1
ATOM 713 C C . GLY A 1 90 ? 19.837 -4.491 -16.256 1.00 98.06 90 GLY A C 1
ATOM 714 O O . GLY A 1 90 ? 20.474 -4.991 -17.181 1.00 98.06 90 GLY A O 1
ATOM 715 N N . VAL A 1 91 ? 18.834 -5.154 -15.666 1.00 98.19 91 VAL A N 1
ATOM 716 C CA . VAL A 1 91 ? 18.369 -6.469 -16.146 1.00 98.19 91 VAL A CA 1
ATOM 717 C C . VAL A 1 91 ? 17.753 -6.345 -17.536 1.00 98.19 91 VAL A C 1
ATOM 719 O O . VAL A 1 91 ? 18.062 -7.152 -18.412 1.00 98.19 91 VAL A O 1
ATOM 722 N N . ARG A 1 92 ? 16.901 -5.339 -17.758 1.00 97.88 92 ARG A N 1
ATOM 723 C CA . ARG A 1 92 ? 16.266 -5.100 -19.057 1.00 97.88 92 ARG A CA 1
ATOM 724 C C . ARG A 1 92 ? 17.302 -4.816 -20.142 1.00 97.88 92 ARG A C 1
ATOM 726 O O . ARG A 1 92 ? 17.228 -5.427 -21.199 1.00 97.88 92 ARG A O 1
ATOM 733 N N . GLU A 1 93 ? 18.248 -3.924 -19.882 1.00 98.06 93 GLU A N 1
ATOM 734 C CA . GLU A 1 93 ? 19.350 -3.584 -20.785 1.00 98.06 93 GLU A CA 1
ATOM 735 C C . GLU A 1 93 ? 20.173 -4.827 -21.109 1.00 98.06 93 GLU A C 1
ATOM 737 O O . GLU A 1 93 ? 20.324 -5.171 -22.274 1.00 98.06 93 GLU A O 1
ATOM 742 N N . ARG A 1 94 ? 20.561 -5.608 -20.094 1.00 97.50 94 ARG A N 1
ATOM 743 C CA . ARG A 1 94 ? 21.306 -6.847 -20.323 1.00 97.50 94 ARG A CA 1
ATOM 744 C C . ARG A 1 94 ? 20.542 -7.857 -21.179 1.00 97.50 94 ARG A C 1
ATOM 746 O O . ARG A 1 94 ? 21.155 -8.568 -21.973 1.00 97.50 94 ARG A O 1
ATOM 753 N N . LEU A 1 95 ? 19.227 -7.970 -20.996 1.00 96.75 95 LEU A N 1
ATOM 754 C CA . LEU A 1 95 ? 18.392 -8.833 -21.830 1.00 96.75 95 LEU A CA 1
ATOM 755 C C . LEU A 1 95 ? 18.316 -8.312 -23.268 1.00 96.75 95 LEU A C 1
ATOM 757 O O . LEU A 1 95 ? 18.416 -9.121 -24.186 1.00 96.75 95 LEU A O 1
ATOM 761 N N . VAL A 1 96 ? 18.196 -6.993 -23.453 1.00 96.56 96 VAL A N 1
ATOM 762 C CA . VAL A 1 96 ? 18.232 -6.350 -24.774 1.00 96.56 96 VAL A CA 1
ATOM 763 C C . VAL A 1 96 ? 19.568 -6.627 -25.466 1.00 96.56 96 VAL A C 1
ATOM 765 O O . VAL A 1 96 ? 19.558 -7.163 -26.572 1.00 96.56 96 VAL A O 1
ATOM 768 N N . ASP A 1 97 ? 20.697 -6.406 -24.792 1.00 96.81 97 ASP A N 1
ATOM 769 C CA . ASP A 1 97 ? 22.036 -6.663 -25.338 1.00 96.81 97 ASP A CA 1
ATOM 770 C C . ASP A 1 97 ? 22.208 -8.121 -25.785 1.00 96.81 97 ASP A C 1
ATOM 772 O O . ASP A 1 97 ? 22.782 -8.404 -26.837 1.00 96.81 97 ASP A O 1
ATOM 776 N N . LEU A 1 98 ? 21.716 -9.071 -24.980 1.00 93.56 98 LEU A N 1
ATOM 777 C CA . LEU A 1 98 ? 21.762 -10.495 -25.316 1.00 93.56 98 LEU A CA 1
ATOM 778 C C . LEU A 1 98 ? 20.862 -10.819 -26.512 1.00 93.56 98 LEU A C 1
ATOM 780 O O . LEU A 1 98 ? 21.244 -11.634 -27.351 1.00 93.56 98 LEU A O 1
ATOM 784 N N . THR A 1 99 ? 19.688 -10.191 -26.614 1.00 90.69 99 THR A N 1
ATOM 785 C CA . THR A 1 99 ? 18.835 -10.349 -27.798 1.00 90.69 99 THR A CA 1
ATOM 786 C C . THR A 1 99 ? 19.452 -9.733 -29.049 1.00 90.69 99 THR A C 1
ATOM 788 O O . THR A 1 99 ? 19.350 -10.341 -30.109 1.00 90.69 99 THR A O 1
ATOM 791 N N . GLU A 1 100 ? 20.129 -8.588 -28.951 1.00 91.88 100 GLU A N 1
ATOM 792 C CA . GLU A 1 100 ? 20.825 -7.966 -30.084 1.00 91.88 100 GLU A CA 1
ATOM 793 C C . GLU A 1 100 ? 21.978 -8.847 -30.578 1.00 91.88 100 GLU A C 1
ATOM 795 O O . GLU A 1 100 ? 22.029 -9.163 -31.765 1.00 91.88 100 GLU A O 1
ATOM 800 N N . GLN A 1 101 ? 22.809 -9.364 -29.666 1.00 90.69 101 GLN A N 1
ATOM 801 C CA . GLN A 1 101 ? 23.861 -10.340 -29.994 1.00 90.69 101 GLN A CA 1
ATOM 802 C C . GLN A 1 101 ? 23.291 -11.606 -30.647 1.00 90.69 101 GLN A C 1
ATOM 804 O O . GLN A 1 101 ? 23.838 -12.126 -31.616 1.00 90.69 101 GLN A O 1
ATOM 809 N N . ALA A 1 102 ? 22.161 -12.112 -30.148 1.00 88.62 102 ALA A N 1
ATOM 810 C CA . ALA A 1 102 ? 21.507 -13.270 -30.745 1.00 88.62 102 ALA A CA 1
ATOM 811 C C . ALA A 1 102 ? 20.969 -12.963 -32.159 1.00 88.62 102 ALA A C 1
ATOM 813 O O . ALA A 1 102 ? 21.042 -13.815 -33.047 1.00 88.62 102 ALA A O 1
ATOM 814 N N . LEU A 1 103 ? 20.460 -11.747 -32.392 1.00 87.94 103 LEU A N 1
ATOM 815 C CA . LEU A 1 103 ? 19.938 -11.309 -33.689 1.00 87.94 103 LEU A CA 1
ATOM 816 C C . LEU A 1 103 ? 21.019 -11.186 -34.770 1.00 87.94 103 LEU A C 1
ATOM 818 O O . LEU A 1 103 ? 20.697 -11.404 -35.941 1.00 87.94 103 LEU A O 1
ATOM 822 N N . GLU A 1 104 ? 22.277 -10.905 -34.418 1.00 87.19 104 GLU A N 1
ATOM 823 C CA . GLU A 1 104 ? 23.399 -10.892 -35.375 1.00 87.19 104 GLU A CA 1
ATOM 824 C C . GLU A 1 104 ? 23.530 -12.234 -36.118 1.00 87.19 104 GLU A C 1
ATOM 826 O O . GLU A 1 104 ? 23.774 -12.269 -37.325 1.00 87.19 104 GLU A O 1
ATOM 831 N N . HIS A 1 105 ? 23.252 -13.343 -35.430 1.00 84.06 105 HIS A N 1
ATOM 832 C CA . HIS A 1 105 ? 23.345 -14.700 -35.974 1.00 84.06 105 HIS A CA 1
ATOM 833 C C . HIS A 1 105 ? 22.048 -15.208 -36.622 1.00 84.06 105 HIS A C 1
ATOM 835 O O . HIS A 1 105 ? 21.951 -16.377 -37.006 1.00 84.06 105 HIS A O 1
ATOM 841 N N . ARG A 1 106 ? 21.038 -14.348 -36.800 1.00 82.75 106 ARG A N 1
ATOM 842 C CA . ARG A 1 106 ? 19.727 -14.727 -37.357 1.00 82.75 106 ARG A CA 1
ATOM 843 C C . ARG A 1 106 ? 19.809 -15.378 -38.743 1.00 82.75 106 ARG A C 1
ATOM 845 O O . ARG A 1 106 ? 19.004 -16.252 -39.060 1.00 82.75 106 ARG A O 1
ATOM 852 N N . ASN A 1 107 ? 20.757 -14.950 -39.575 1.00 83.56 107 ASN A N 1
ATOM 853 C CA . ASN A 1 107 ? 20.927 -15.465 -40.939 1.00 83.56 107 ASN A CA 1
ATOM 854 C C . ASN A 1 107 ? 21.776 -16.745 -41.000 1.00 83.56 107 ASN A C 1
ATOM 856 O O . ASN A 1 107 ? 22.015 -17.263 -42.091 1.00 83.56 107 ASN A O 1
ATOM 860 N N . GLU A 1 108 ? 22.210 -17.273 -39.852 1.00 87.25 108 GLU A N 1
ATOM 861 C CA . GLU A 1 108 ? 23.104 -18.425 -39.753 1.00 87.25 108 GLU A CA 1
ATOM 862 C C . GLU A 1 108 ? 22.425 -19.593 -39.016 1.00 87.25 108 GLU A C 1
ATOM 864 O O . GLU A 1 108 ? 22.693 -19.835 -37.835 1.00 87.25 108 GLU A O 1
ATOM 869 N N . PRO A 1 109 ? 21.575 -20.386 -39.708 1.00 83.50 109 PRO A N 1
ATOM 870 C CA . PRO A 1 109 ? 20.863 -21.512 -39.107 1.00 83.50 109 PRO A CA 1
ATOM 871 C C . PRO A 1 109 ? 21.750 -22.507 -38.374 1.00 83.50 109 PRO A C 1
ATOM 873 O O . PRO A 1 109 ? 21.317 -23.119 -37.404 1.00 83.50 109 PRO A O 1
ATOM 876 N N . ASN A 1 110 ? 22.994 -22.675 -38.811 1.00 85.12 110 ASN A N 1
ATOM 877 C CA . ASN A 1 110 ? 23.919 -23.612 -38.185 1.00 85.12 110 ASN A CA 1
ATOM 878 C C . ASN A 1 110 ? 24.323 -23.183 -36.764 1.00 85.12 110 ASN A C 1
ATOM 880 O O . ASN A 1 110 ? 24.565 -24.053 -35.931 1.00 85.12 110 ASN A O 1
ATOM 884 N N . MET A 1 111 ? 24.359 -21.878 -36.469 1.00 84.75 111 MET A N 1
ATOM 885 C CA . MET A 1 111 ? 24.753 -21.371 -35.153 1.00 84.75 111 MET A CA 1
ATOM 886 C C . MET A 1 111 ? 23.636 -21.539 -34.124 1.00 84.75 111 MET A C 1
ATOM 888 O O . MET A 1 111 ? 23.839 -22.190 -33.098 1.00 84.75 111 MET A O 1
ATOM 892 N N . TYR A 1 112 ? 22.434 -21.030 -34.407 1.00 85.31 112 TYR A N 1
ATOM 893 C CA . TYR A 1 112 ? 21.340 -21.106 -33.435 1.00 85.31 112 TYR A CA 1
ATOM 894 C C . TYR A 1 112 ? 20.721 -22.506 -33.319 1.00 85.31 112 TYR A C 1
ATOM 896 O O . TYR A 1 112 ? 20.157 -22.818 -32.277 1.00 85.31 112 TYR A O 1
ATOM 904 N N . ASN A 1 113 ? 20.844 -23.386 -34.325 1.00 86.94 113 ASN A N 1
ATOM 905 C CA . ASN A 1 113 ? 20.369 -24.773 -34.201 1.00 86.94 113 ASN A CA 1
ATOM 906 C C . ASN A 1 113 ? 21.303 -25.674 -33.376 1.00 86.94 113 ASN A C 1
ATOM 908 O O . ASN A 1 113 ? 20.854 -26.711 -32.879 1.00 86.94 113 ASN A O 1
ATOM 912 N N . HIS A 1 114 ? 22.587 -25.323 -33.250 1.00 87.81 114 HIS A N 1
ATOM 913 C CA . HIS A 1 114 ? 23.535 -26.074 -32.423 1.00 87.81 114 HIS A CA 1
ATOM 914 C C . HIS A 1 114 ? 23.461 -25.654 -30.946 1.00 87.81 114 HIS A C 1
ATOM 916 O O . HIS A 1 114 ? 23.759 -26.455 -30.058 1.00 87.81 114 HIS A O 1
ATOM 922 N N . ASP A 1 115 ? 23.035 -24.423 -30.666 1.00 87.44 115 ASP A N 1
ATOM 923 C CA . ASP A 1 115 ? 22.846 -23.940 -29.303 1.00 87.44 115 ASP A CA 1
ATOM 924 C C . ASP A 1 115 ? 21.500 -24.433 -28.708 1.00 87.44 115 ASP A C 1
ATOM 926 O O . ASP A 1 115 ? 20.433 -24.191 -29.287 1.00 87.44 115 ASP A O 1
ATOM 930 N N . PRO A 1 116 ? 21.504 -25.129 -27.549 1.00 89.94 116 PRO A N 1
ATOM 931 C CA . PRO A 1 116 ? 20.286 -25.663 -26.939 1.00 89.94 116 PRO A CA 1
ATOM 932 C C . PRO A 1 116 ? 19.249 -24.609 -26.545 1.00 89.94 116 PRO A C 1
ATOM 934 O O . PRO A 1 116 ? 18.070 -24.953 -26.451 1.00 89.94 116 PRO A O 1
ATOM 937 N N . TRP A 1 117 ? 19.665 -23.371 -26.282 1.00 86.12 117 TRP A N 1
ATOM 938 C CA . TRP A 1 117 ? 18.799 -22.266 -25.878 1.00 86.12 117 TRP A CA 1
ATOM 939 C C . TRP A 1 117 ? 18.266 -21.502 -27.089 1.00 86.12 117 TRP A C 1
ATOM 941 O O . TRP A 1 117 ? 17.060 -21.270 -27.174 1.00 86.12 117 TRP A O 1
ATOM 951 N N . LEU A 1 118 ? 19.119 -21.177 -28.060 1.00 88.12 118 LEU A N 1
ATOM 952 C CA . LEU A 1 118 ? 18.713 -20.413 -29.245 1.00 88.12 118 LEU A CA 1
ATOM 953 C C . LEU A 1 118 ? 17.789 -21.205 -30.183 1.00 88.12 118 LEU A C 1
ATOM 955 O O . LEU A 1 118 ? 16.884 -20.619 -30.780 1.00 88.12 118 LEU A O 1
ATOM 959 N N . ARG A 1 119 ? 17.940 -22.535 -30.274 1.00 88.81 119 ARG A N 1
ATOM 960 C CA . ARG A 1 119 ? 17.078 -23.391 -31.117 1.00 88.81 119 ARG A CA 1
ATOM 961 C C . ARG A 1 119 ? 15.605 -23.380 -30.691 1.00 88.81 119 ARG A C 1
ATOM 963 O O . ARG A 1 119 ? 14.738 -23.752 -31.475 1.00 88.81 119 ARG A O 1
ATOM 970 N N . GLN A 1 120 ? 15.317 -23.012 -29.443 1.00 89.12 120 GLN A N 1
ATOM 971 C CA . GLN A 1 120 ? 13.951 -22.987 -28.905 1.00 89.12 120 GLN A CA 1
ATOM 972 C C . GLN A 1 120 ? 13.174 -21.727 -29.309 1.00 89.12 120 GLN A C 1
ATOM 974 O O . GLN A 1 120 ? 11.958 -21.686 -29.135 1.00 89.12 120 GLN A O 1
ATOM 979 N N . LEU A 1 121 ? 13.866 -20.700 -29.807 1.00 86.56 121 LEU A N 1
ATOM 980 C CA . LEU A 1 121 ? 13.270 -19.419 -30.165 1.00 86.56 121 LEU A CA 1
ATOM 981 C C . LEU A 1 121 ? 12.684 -19.459 -31.580 1.00 86.56 121 LEU A C 1
ATOM 983 O O . LEU A 1 121 ? 13.188 -20.155 -32.463 1.00 86.56 121 LEU A O 1
ATOM 987 N N . ASP A 1 122 ? 11.620 -18.688 -31.798 1.00 83.62 122 ASP A N 1
ATOM 988 C CA . ASP A 1 122 ? 11.063 -18.475 -33.130 1.00 83.62 122 ASP A CA 1
ATOM 989 C C . ASP A 1 122 ? 11.867 -17.388 -33.857 1.00 83.62 122 ASP A C 1
ATOM 991 O O . ASP A 1 122 ? 11.833 -16.213 -33.493 1.00 83.62 122 ASP A O 1
ATOM 995 N N . TRP A 1 123 ? 12.613 -17.799 -34.881 1.00 85.06 123 TRP A N 1
ATOM 996 C CA . TRP A 1 123 ? 13.432 -16.915 -35.716 1.00 85.06 123 TRP A CA 1
ATOM 997 C C . TRP A 1 123 ? 12.674 -16.370 -36.937 1.00 85.06 123 TRP A C 1
ATOM 999 O O . TRP A 1 123 ? 13.234 -15.586 -37.722 1.00 85.06 123 TRP A O 1
ATOM 1009 N N . SER A 1 124 ? 11.405 -16.766 -37.117 1.00 78.88 124 SER A N 1
ATOM 1010 C CA . SER A 1 124 ? 10.536 -16.170 -38.127 1.00 78.88 124 SER A CA 1
ATOM 1011 C C . SER A 1 124 ? 10.312 -14.695 -37.768 1.00 78.88 124 SER A C 1
ATOM 1013 O O . SER A 1 124 ? 9.951 -14.336 -36.653 1.00 78.88 124 SER A O 1
ATOM 1015 N N . GLY A 1 125 ? 10.676 -13.792 -38.683 1.00 73.25 125 GLY A N 1
ATOM 1016 C CA . GLY A 1 125 ? 10.640 -12.357 -38.392 1.00 73.25 125 GLY A CA 1
ATOM 1017 C C . GLY A 1 125 ? 9.211 -11.880 -38.165 1.00 73.25 125 GLY A C 1
ATOM 1018 O O . GLY A 1 125 ? 8.310 -12.263 -38.907 1.00 73.25 125 GLY A O 1
ATOM 1019 N N . GLN A 1 126 ? 9.006 -10.998 -37.189 1.00 74.75 126 GLN A N 1
ATOM 1020 C CA . GLN A 1 126 ? 7.714 -10.347 -37.014 1.00 74.75 126 GLN A CA 1
ATOM 1021 C C . GLN A 1 126 ? 7.560 -9.206 -38.030 1.00 74.75 126 GLN A C 1
ATOM 1023 O O . GLN A 1 126 ? 8.355 -8.266 -38.055 1.00 74.75 126 GLN A O 1
ATOM 1028 N N . GLU A 1 127 ? 6.519 -9.260 -38.861 1.00 74.12 127 GLU A N 1
ATOM 1029 C CA . GLU A 1 127 ? 6.163 -8.146 -39.743 1.00 74.12 127 GLU A CA 1
ATOM 1030 C C . GLU A 1 127 ? 5.700 -6.943 -38.908 1.00 74.12 127 GLU A C 1
ATOM 1032 O O . GLU A 1 127 ? 4.756 -7.039 -38.114 1.00 74.12 127 GLU A O 1
ATOM 1037 N N . VAL A 1 128 ? 6.347 -5.788 -39.095 1.00 74.81 128 VAL A N 1
ATOM 1038 C CA . VAL A 1 128 ? 5.956 -4.533 -38.442 1.00 74.81 128 VAL A CA 1
ATOM 1039 C C . VAL A 1 128 ? 4.608 -4.091 -39.007 1.00 74.81 128 VAL A C 1
ATOM 1041 O O . VAL A 1 128 ? 4.515 -3.528 -40.097 1.00 74.81 128 VAL A O 1
ATOM 1044 N N . ARG A 1 129 ? 3.534 -4.349 -38.262 1.00 77.44 129 ARG A N 1
ATOM 1045 C CA . ARG A 1 129 ? 2.206 -3.822 -38.583 1.00 77.44 129 ARG A CA 1
ATOM 1046 C C . ARG A 1 129 ? 2.109 -2.400 -38.050 1.00 77.44 129 ARG A C 1
ATOM 1048 O O . ARG A 1 129 ? 2.247 -2.183 -36.849 1.00 77.44 129 ARG A O 1
ATOM 1055 N N . MET A 1 130 ? 1.844 -1.443 -38.937 1.00 76.88 130 MET A N 1
ATOM 1056 C CA . MET A 1 130 ? 1.575 -0.059 -38.550 1.00 76.88 130 MET A CA 1
ATOM 1057 C C . MET A 1 130 ? 0.414 -0.029 -37.551 1.00 76.88 130 MET A C 1
ATOM 1059 O O . MET A 1 130 ? -0.703 -0.454 -37.862 1.00 76.88 130 MET A O 1
ATOM 1063 N N . THR A 1 131 ? 0.665 0.464 -36.342 1.00 70.25 131 THR A N 1
ATOM 1064 C CA . THR A 1 131 ? -0.396 0.755 -35.381 1.00 70.25 131 THR A CA 1
ATOM 1065 C C . THR A 1 131 ? -1.218 1.935 -35.888 1.00 70.25 131 THR A C 1
ATOM 1067 O O . THR A 1 131 ? -0.703 2.883 -36.480 1.00 70.25 131 THR A O 1
ATOM 1070 N N . LYS A 1 132 ? -2.537 1.855 -35.700 1.00 71.44 132 LYS A N 1
ATOM 1071 C CA . LYS A 1 132 ? -3.485 2.884 -36.133 1.00 71.44 13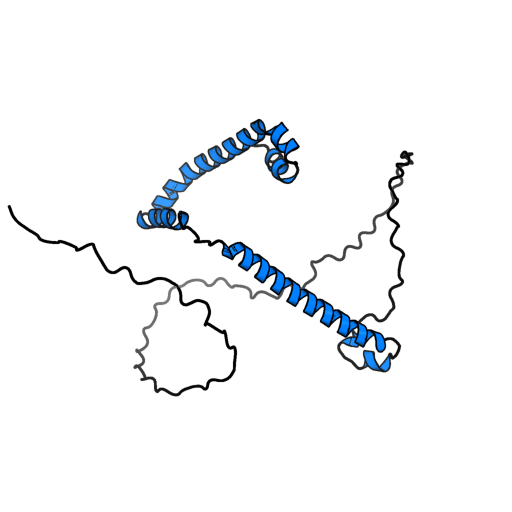2 LYS A CA 1
ATOM 1072 C C . LYS A 1 132 ? -3.056 4.244 -35.574 1.00 71.44 132 LYS A C 1
ATOM 1074 O O . LYS A 1 132 ? -2.919 4.385 -34.361 1.00 71.44 132 LYS A O 1
ATOM 1079 N N . GLY A 1 133 ? -2.851 5.227 -36.453 1.00 65.31 133 GLY A N 1
ATOM 1080 C CA . GLY A 1 133 ? -2.552 6.597 -36.042 1.00 65.31 133 GLY A CA 1
ATOM 1081 C C . GLY A 1 133 ? -3.623 7.103 -35.076 1.00 65.31 133 GLY A C 1
ATOM 1082 O O . GLY A 1 133 ? -4.817 6.876 -35.299 1.00 65.31 133 GLY A O 1
ATOM 1083 N N . LYS A 1 134 ? -3.206 7.756 -33.985 1.00 62.44 134 LYS A N 1
ATOM 1084 C CA . LYS A 1 134 ? -4.125 8.537 -33.151 1.00 62.44 134 LYS A CA 1
ATOM 1085 C C . LYS A 1 134 ? -4.736 9.600 -34.063 1.00 62.44 134 LYS A C 1
ATOM 1087 O O . LYS A 1 134 ? -4.026 10.466 -34.556 1.00 62.44 134 LYS A O 1
ATOM 1092 N N . PHE A 1 135 ? -6.028 9.478 -34.352 1.00 56.44 135 PHE A N 1
ATOM 1093 C CA . PHE A 1 135 ? -6.757 10.540 -35.028 1.00 56.44 135 PHE A CA 1
ATOM 1094 C C . PHE A 1 135 ? -6.816 11.718 -34.060 1.00 56.44 135 PHE A C 1
ATOM 1096 O O . PHE A 1 135 ? -7.393 11.585 -32.980 1.00 56.44 135 PHE A O 1
ATOM 1103 N N . ASP A 1 136 ? -6.224 12.849 -34.440 1.00 53.62 136 ASP A N 1
ATOM 1104 C CA . ASP A 1 136 ? -6.527 14.124 -33.802 1.00 53.62 136 ASP A CA 1
ATOM 1105 C C . ASP A 1 136 ? -8.043 14.337 -33.861 1.00 53.62 136 ASP A C 1
ATOM 1107 O O . ASP A 1 136 ? -8.685 14.053 -34.878 1.00 53.62 136 ASP A O 1
ATOM 1111 N N . ASN A 1 137 ? -8.616 14.757 -32.734 1.00 55.38 137 ASN A N 1
ATOM 1112 C CA . ASN A 1 137 ? -10.051 14.871 -32.494 1.00 55.38 137 ASN A CA 1
ATOM 1113 C C . ASN A 1 137 ? -10.761 15.740 -33.548 1.00 55.38 137 ASN A C 1
ATOM 1115 O O . ASN A 1 137 ? -11.010 16.922 -33.336 1.00 55.38 137 ASN A O 1
ATOM 1119 N N . VAL A 1 138 ? -11.174 15.136 -34.659 1.00 55.47 138 VAL A N 1
ATOM 1120 C CA . VAL A 1 138 ? -12.287 15.623 -35.471 1.00 55.47 138 VAL A CA 1
ATOM 1121 C C . VAL A 1 138 ? -13.460 14.717 -35.153 1.00 55.47 138 VAL A C 1
ATOM 1123 O O . VAL A 1 138 ? -13.559 13.595 -35.653 1.00 55.47 138 VAL A O 1
ATOM 1126 N N . VAL A 1 139 ? -14.344 15.207 -34.285 1.00 58.34 139 VAL A N 1
ATOM 1127 C CA . VAL A 1 139 ? -15.624 14.566 -33.989 1.00 58.34 139 VAL A CA 1
ATOM 1128 C C . VAL A 1 139 ? -16.424 14.525 -35.292 1.00 58.34 139 VAL A C 1
ATOM 1130 O O . VAL A 1 139 ? -17.001 15.523 -35.718 1.00 58.34 139 VAL A O 1
ATOM 1133 N N . LYS A 1 140 ? -16.426 13.377 -35.972 1.00 52.62 140 LYS A N 1
ATOM 1134 C CA . LYS A 1 140 ? -17.357 13.122 -37.074 1.00 52.62 140 LYS A CA 1
ATOM 1135 C C . LYS A 1 140 ? -18.650 12.564 -36.473 1.00 52.62 140 LYS A C 1
ATOM 1137 O O . LYS A 1 140 ? -18.571 11.623 -35.682 1.00 52.62 140 LYS A O 1
ATOM 1142 N N . PRO A 1 141 ? -19.829 13.109 -36.821 1.00 44.72 141 PRO A N 1
ATOM 1143 C CA . PRO A 1 141 ? -21.089 12.650 -36.255 1.00 44.72 141 PRO A CA 1
ATOM 1144 C C . PRO A 1 141 ? -21.348 11.197 -36.666 1.00 44.72 141 PRO A C 1
ATOM 1146 O O . PRO A 1 141 ? -21.269 10.840 -37.844 1.00 44.72 141 PRO A O 1
ATOM 1149 N N . PHE A 1 142 ? -21.634 10.359 -35.671 1.00 47.00 142 PHE A N 1
ATOM 1150 C CA . PHE A 1 142 ? -21.920 8.941 -35.843 1.00 47.00 142 PHE A CA 1
ATOM 1151 C C . PHE A 1 142 ? -23.199 8.758 -36.672 1.00 47.00 142 PHE A C 1
ATOM 1153 O O . PHE A 1 142 ? -24.293 9.101 -36.227 1.00 47.00 142 PHE A O 1
ATOM 1160 N N . LYS A 1 143 ? -23.073 8.206 -37.885 1.00 42.03 143 LYS A N 1
ATOM 1161 C CA . LYS A 1 143 ? -24.205 7.643 -38.629 1.00 42.03 143 LYS A CA 1
ATOM 1162 C C . LYS A 1 143 ? -24.286 6.161 -38.290 1.00 42.03 143 LYS A C 1
ATOM 1164 O O . LYS A 1 143 ? -23.420 5.389 -38.692 1.00 42.03 143 LYS A O 1
ATOM 1169 N N . GLY A 1 144 ? -25.312 5.789 -37.529 1.00 43.09 144 GLY A N 1
ATOM 1170 C CA . GLY A 1 144 ? -25.607 4.395 -37.224 1.00 43.09 144 GLY A CA 1
ATOM 1171 C C . GLY A 1 144 ? -25.880 3.604 -38.502 1.00 43.09 144 GLY A C 1
ATOM 1172 O O . GLY A 1 144 ? -26.621 4.053 -39.375 1.00 43.09 144 GLY A O 1
ATOM 1173 N N . SER A 1 145 ? -25.282 2.421 -38.602 1.00 38.50 145 SER A N 1
ATOM 1174 C CA . SER A 1 145 ? -25.683 1.394 -39.563 1.00 38.50 145 SER A CA 1
ATOM 1175 C C . SER A 1 145 ? -25.803 0.048 -38.835 1.00 38.50 145 SER A C 1
ATOM 1177 O O . SER A 1 145 ? -25.216 -0.106 -37.761 1.00 38.50 145 SER A O 1
ATOM 1179 N N . PRO A 1 146 ? -26.640 -0.865 -39.348 1.00 38.62 146 PRO A N 1
ATOM 1180 C CA . PRO A 1 146 ? -27.391 -1.809 -38.537 1.00 38.62 146 PRO A CA 1
ATOM 1181 C C . PRO A 1 146 ? -26.576 -3.024 -38.094 1.00 38.62 146 PRO A C 1
ATOM 1183 O O . PRO A 1 146 ? -25.622 -3.447 -38.744 1.00 38.62 146 PRO A O 1
ATOM 1186 N N . SER A 1 147 ? -27.034 -3.589 -36.976 1.00 42.97 147 SER A N 1
ATOM 1187 C CA . SER A 1 147 ? -26.609 -4.867 -36.413 1.00 42.97 147 SER A CA 1
ATOM 1188 C C . SER A 1 147 ? -26.540 -5.954 -37.487 1.00 42.97 147 SER A C 1
ATOM 1190 O O . SER A 1 147 ? -27.544 -6.277 -38.121 1.00 42.97 147 SER A O 1
ATOM 1192 N N . SER A 1 148 ? -25.354 -6.531 -37.666 1.00 38.03 148 SER A N 1
ATOM 1193 C CA . SER A 1 148 ? -25.198 -7.853 -38.261 1.00 38.03 148 SER A CA 1
ATOM 1194 C C . SER A 1 148 ? -24.339 -8.690 -37.324 1.00 38.03 148 SER A C 1
ATOM 1196 O O . SER A 1 148 ? -23.156 -8.432 -37.106 1.00 38.03 148 SER A O 1
ATOM 1198 N N . GLU A 1 149 ? -24.982 -9.677 -36.709 1.00 39.78 149 GLU A N 1
ATOM 1199 C CA . GLU A 1 149 ? -24.320 -10.754 -35.992 1.00 39.78 149 GLU A CA 1
ATOM 1200 C C . GLU A 1 149 ? -23.363 -11.493 -36.936 1.00 39.78 149 GLU A C 1
ATOM 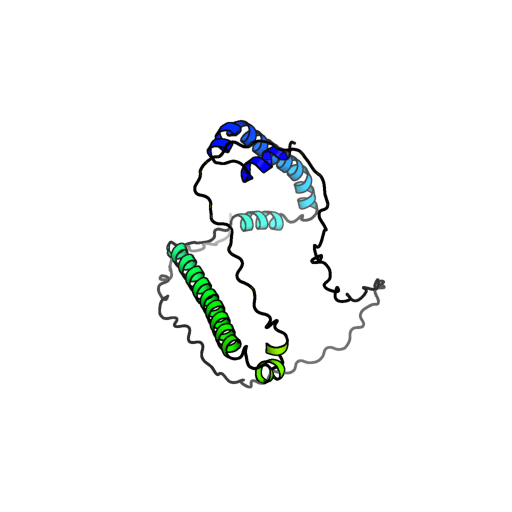1202 O O . GLU A 1 149 ? -23.751 -11.895 -38.032 1.00 39.78 149 GLU A O 1
ATOM 1207 N N . SER A 1 150 ? -22.126 -11.747 -36.502 1.00 34.81 150 SER A N 1
ATOM 1208 C CA . SER A 1 150 ? -21.467 -13.035 -36.764 1.00 34.81 150 SER A CA 1
ATOM 1209 C C . SER A 1 150 ? -20.147 -13.210 -35.999 1.00 34.81 150 SER A C 1
ATOM 1211 O O . SER A 1 150 ? -19.140 -12.565 -36.260 1.00 34.81 150 SER A O 1
ATOM 1213 N N . LYS A 1 151 ? -20.183 -14.207 -35.104 1.00 35.94 151 LYS A N 1
ATOM 1214 C CA . LYS A 1 151 ? -19.118 -15.164 -34.749 1.00 35.94 151 LYS A CA 1
ATOM 1215 C C . LYS A 1 151 ? -17.793 -14.607 -34.215 1.00 35.94 151 LYS A C 1
ATOM 1217 O O . LYS A 1 151 ? -16.778 -14.570 -34.906 1.00 35.94 151 LYS A O 1
ATOM 1222 N N . LEU A 1 152 ? -17.766 -14.405 -32.899 1.00 32.31 152 LEU A N 1
ATOM 1223 C CA . LEU A 1 152 ? -16.542 -14.512 -32.110 1.00 32.31 152 LEU A CA 1
ATOM 1224 C C . LEU A 1 152 ? -16.126 -15.994 -32.039 1.00 32.31 152 LEU A C 1
ATOM 1226 O O . LEU A 1 152 ? -16.772 -16.795 -31.363 1.00 32.31 152 LEU A O 1
ATOM 1230 N N . LYS A 1 153 ? -15.052 -16.373 -32.740 1.00 36.59 153 LYS A N 1
ATOM 1231 C CA . LYS A 1 153 ? -14.305 -17.583 -32.382 1.00 36.59 153 LYS A CA 1
ATOM 1232 C C . LYS A 1 153 ? -13.582 -17.293 -31.069 1.00 36.59 153 LYS A C 1
ATOM 1234 O O . LYS A 1 153 ? -12.680 -16.459 -31.029 1.00 36.59 153 LYS A O 1
ATOM 1239 N N . GLN A 1 154 ? -14.014 -17.952 -30.000 1.00 36.44 154 GLN A N 1
ATOM 1240 C CA . GLN A 1 154 ? -13.275 -18.012 -28.747 1.00 36.44 154 GLN A CA 1
ATOM 1241 C C . GLN A 1 154 ? -12.012 -18.843 -28.972 1.00 36.44 154 GLN A C 1
ATOM 1243 O O . GLN A 1 154 ? -12.062 -20.068 -28.976 1.00 36.44 154 GLN A O 1
ATOM 1248 N N . ASN A 1 155 ? -10.881 -18.169 -29.153 1.00 39.34 155 ASN A N 1
ATOM 1249 C CA . ASN A 1 155 ? -9.566 -18.784 -29.020 1.00 39.34 155 ASN A CA 1
ATOM 1250 C C . ASN A 1 155 ? -8.862 -18.131 -27.824 1.00 39.34 155 ASN A C 1
ATOM 1252 O O . ASN A 1 155 ? -7.855 -17.448 -27.976 1.00 39.34 155 ASN A O 1
ATOM 1256 N N . SER A 1 156 ? -9.440 -18.288 -26.635 1.00 46.69 156 SER A N 1
ATOM 1257 C CA . SER A 1 156 ? -8.714 -18.115 -25.380 1.00 46.69 156 SER A CA 1
ATOM 1258 C C . SER A 1 156 ? -8.126 -19.471 -25.018 1.00 46.69 156 SER A C 1
ATOM 1260 O O . SER A 1 156 ? -8.876 -20.383 -24.673 1.00 46.69 156 SER A O 1
ATOM 1262 N N . THR A 1 157 ? -6.809 -19.622 -25.114 1.00 47.12 157 THR A N 1
ATOM 1263 C CA . THR A 1 157 ? -6.118 -20.705 -24.410 1.00 47.12 157 THR A CA 1
ATOM 1264 C C . THR A 1 157 ? -6.318 -20.453 -22.913 1.00 47.12 157 THR A C 1
ATOM 1266 O O . THR A 1 157 ? -5.925 -19.382 -22.444 1.00 47.12 157 THR A O 1
ATOM 1269 N N . PRO A 1 158 ? -6.975 -21.352 -22.162 1.00 41.56 158 PRO A N 1
ATOM 1270 C CA . PRO A 1 158 ? -7.157 -21.174 -20.729 1.00 41.56 158 PRO A CA 1
ATOM 1271 C C . PRO A 1 158 ? -5.802 -21.195 -20.022 1.00 41.56 158 PRO A C 1
ATOM 1273 O O . PRO A 1 158 ? -4.980 -22.081 -20.256 1.00 41.56 158 PRO A O 1
ATOM 1276 N N . LEU A 1 159 ? -5.584 -20.240 -19.124 1.00 47.03 159 LEU A N 1
ATOM 1277 C CA . LEU A 1 159 ? -4.467 -20.226 -18.179 1.00 47.03 159 LEU A CA 1
ATOM 1278 C C . LEU A 1 159 ? -4.736 -21.224 -17.029 1.00 47.03 159 LEU A C 1
ATOM 1280 O O . LEU A 1 159 ? -4.600 -20.870 -15.867 1.00 47.03 159 LEU A O 1
ATOM 1284 N N . ASP A 1 160 ? -5.162 -22.449 -17.351 1.00 43.47 160 ASP A N 1
ATOM 1285 C CA . ASP A 1 160 ? -5.547 -23.480 -16.370 1.00 43.47 160 ASP A CA 1
ATOM 1286 C C . ASP A 1 160 ? -4.805 -24.818 -16.563 1.00 43.47 160 ASP A C 1
ATOM 1288 O O . ASP A 1 160 ? -4.998 -25.747 -15.784 1.00 43.47 160 ASP A O 1
ATOM 1292 N N . ASP A 1 161 ? -3.905 -24.930 -17.547 1.00 39.03 161 ASP A N 1
ATOM 1293 C CA . ASP A 1 161 ? -3.276 -26.208 -17.932 1.00 39.03 161 ASP A CA 1
ATOM 1294 C C . ASP A 1 161 ? -1.838 -26.402 -17.405 1.00 39.03 161 ASP A C 1
ATOM 1296 O O . ASP A 1 161 ? -0.995 -27.045 -18.034 1.00 39.03 161 ASP A O 1
ATOM 1300 N N . TYR A 1 162 ? -1.531 -25.884 -16.211 1.00 47.53 162 TYR A N 1
ATOM 1301 C CA . TYR A 1 162 ? -0.382 -26.403 -15.461 1.00 47.53 162 TYR A CA 1
ATOM 1302 C C . TYR A 1 162 ? -0.821 -27.672 -14.714 1.00 47.53 162 TYR A C 1
ATOM 1304 O O . TYR A 1 162 ? -1.656 -27.575 -13.811 1.00 47.53 162 TYR A O 1
ATOM 1312 N N . PRO A 1 163 ? -0.274 -28.867 -15.019 1.00 48.62 163 PRO A N 1
ATOM 1313 C CA . PRO A 1 163 ? -0.646 -30.075 -14.296 1.00 48.62 163 PRO A CA 1
ATOM 1314 C C . PRO A 1 163 ? -0.292 -29.916 -12.814 1.00 48.62 163 PRO A C 1
ATOM 1316 O O . PRO A 1 163 ? 0.871 -29.747 -12.440 1.00 48.62 163 PRO A O 1
ATOM 1319 N N . ALA A 1 164 ? -1.314 -29.972 -11.958 1.00 54.84 164 ALA A N 1
ATOM 1320 C CA . ALA A 1 164 ? -1.149 -29.938 -10.515 1.00 54.84 164 ALA A CA 1
ATOM 1321 C C . ALA A 1 164 ? -0.204 -31.065 -10.069 1.00 54.84 164 ALA A C 1
ATOM 1323 O O . ALA A 1 164 ? -0.426 -32.246 -10.351 1.00 54.84 164 ALA A O 1
ATOM 1324 N N . ARG A 1 165 ? 0.856 -30.706 -9.338 1.00 51.81 165 ARG A N 1
ATOM 1325 C CA . ARG A 1 165 ? 1.753 -31.668 -8.689 1.00 51.81 165 ARG A CA 1
ATOM 1326 C C . ARG A 1 165 ? 0.911 -32.607 -7.809 1.00 51.81 165 ARG A C 1
ATOM 1328 O O . ARG A 1 165 ? 0.160 -32.097 -6.975 1.00 51.81 165 ARG A O 1
ATOM 1335 N N . PRO A 1 166 ? 1.020 -33.944 -7.932 1.00 49.50 166 PRO A N 1
ATOM 1336 C CA . PRO A 1 166 ? 0.221 -34.850 -7.118 1.00 49.50 166 PRO A CA 1
ATOM 1337 C C . PRO A 1 166 ? 0.550 -34.638 -5.638 1.00 49.50 166 PRO A C 1
ATOM 1339 O O . PRO A 1 166 ? 1.672 -34.868 -5.181 1.00 49.50 166 PRO A O 1
ATOM 1342 N N . THR A 1 167 ? -0.439 -34.162 -4.887 1.00 52.91 167 THR A N 1
ATOM 1343 C CA . THR A 1 167 ? -0.372 -34.056 -3.434 1.00 52.91 167 THR A CA 1
ATOM 1344 C C . THR A 1 167 ? -0.487 -35.464 -2.835 1.00 52.91 167 THR A C 1
ATOM 1346 O O . THR A 1 167 ? -1.346 -36.249 -3.251 1.00 52.91 167 THR A O 1
ATOM 1349 N N . PRO A 1 168 ? 0.372 -35.845 -1.872 1.00 51.06 168 PRO A N 1
ATOM 1350 C CA . PRO A 1 168 ? 0.258 -37.147 -1.228 1.00 51.06 168 PRO A CA 1
ATOM 1351 C C . PRO A 1 168 ? -1.074 -37.238 -0.473 1.00 51.06 168 PRO A C 1
ATOM 1353 O O . PRO A 1 168 ? -1.386 -36.397 0.374 1.00 51.06 168 PRO A O 1
ATOM 1356 N N . LYS A 1 169 ? -1.868 -38.272 -0.782 1.00 46.56 169 LYS A N 1
ATOM 1357 C CA . LYS A 1 169 ? -3.150 -38.550 -0.123 1.00 46.56 169 LYS A CA 1
ATOM 1358 C C . LYS A 1 169 ? -2.924 -38.744 1.378 1.00 46.56 169 LYS A C 1
ATOM 1360 O O . LYS A 1 169 ? -2.271 -39.693 1.806 1.00 46.56 169 LYS A O 1
ATOM 1365 N N . ARG A 1 170 ? -3.487 -37.845 2.185 1.00 46.69 170 ARG A N 1
ATOM 1366 C CA . ARG A 1 170 ? -3.516 -37.947 3.648 1.00 46.69 170 ARG A CA 1
ATOM 1367 C C . ARG A 1 170 ? -4.473 -39.079 4.036 1.00 46.69 170 ARG A C 1
ATOM 1369 O O . ARG A 1 170 ? -5.687 -38.918 3.972 1.00 46.69 170 ARG A O 1
ATOM 1376 N N . THR A 1 171 ? -3.941 -40.231 4.427 1.00 50.34 171 THR A N 1
ATOM 1377 C CA . THR A 1 171 ? -4.733 -41.294 5.064 1.00 50.34 171 THR A CA 1
ATOM 1378 C C . THR A 1 171 ? -5.192 -40.850 6.460 1.00 50.34 171 THR A C 1
ATOM 1380 O O . THR A 1 171 ? -4.383 -40.264 7.190 1.00 50.34 171 THR A O 1
ATOM 1383 N N . PRO A 1 172 ? -6.438 -41.143 6.883 1.00 44.00 172 PRO A N 1
ATOM 1384 C CA . PRO A 1 172 ? -6.894 -40.857 8.240 1.00 44.00 172 PRO A CA 1
ATOM 1385 C C . PRO A 1 172 ? -6.069 -41.676 9.234 1.00 44.00 172 PRO A C 1
ATOM 1387 O O . PRO A 1 172 ? -6.116 -42.905 9.244 1.00 44.00 172 PRO A O 1
ATOM 1390 N N . ARG A 1 173 ? -5.274 -41.006 10.068 1.00 46.09 173 ARG A N 1
ATOM 1391 C CA . ARG A 1 173 ? -4.543 -41.665 11.150 1.00 46.09 173 ARG A CA 1
ATOM 1392 C C . ARG A 1 173 ? -5.509 -41.828 12.323 1.00 46.09 173 ARG A C 1
ATOM 1394 O O . ARG A 1 173 ? -5.717 -40.875 13.071 1.00 46.09 173 ARG A O 1
ATOM 1401 N N . SER A 1 174 ? -6.106 -43.010 12.480 1.00 48.62 174 SER A N 1
ATOM 1402 C CA . SER A 1 174 ? -6.810 -43.372 13.717 1.00 48.62 174 SER A CA 1
ATOM 1403 C C . SER A 1 174 ? -5.849 -43.212 14.897 1.00 48.62 174 SER A C 1
ATOM 1405 O O . SER A 1 174 ? -4.843 -43.913 14.994 1.00 48.62 174 SER A O 1
ATOM 1407 N N . ARG A 1 175 ? -6.124 -42.241 15.775 1.00 43.56 175 ARG A N 1
ATOM 1408 C CA . ARG A 1 175 ? -5.384 -42.017 17.024 1.00 43.56 175 ARG A CA 1
ATOM 1409 C C . ARG A 1 175 ? -5.852 -43.041 18.059 1.00 43.56 175 ARG A C 1
ATOM 1411 O O . ARG A 1 175 ? -6.680 -42.734 18.906 1.00 43.56 175 ARG A O 1
ATOM 1418 N N . THR A 1 176 ? -5.304 -44.249 18.020 1.00 46.06 176 THR A N 1
ATOM 1419 C CA . THR A 1 176 ? -5.195 -45.065 19.234 1.00 46.06 176 THR A CA 1
ATOM 1420 C C . THR A 1 176 ? -3.938 -44.620 19.981 1.00 46.06 176 THR A C 1
ATOM 1422 O O . THR A 1 176 ? -2.826 -44.671 19.460 1.00 46.06 176 THR A O 1
ATOM 1425 N N . LEU A 1 177 ? -4.120 -44.087 21.191 1.00 47.97 177 LEU A N 1
ATOM 1426 C CA . LEU A 1 177 ? -3.021 -43.693 22.071 1.00 47.97 177 LEU A CA 1
ATOM 1427 C C . LEU A 1 177 ? -2.419 -44.954 22.703 1.00 47.97 177 LEU A C 1
ATOM 1429 O O . LEU A 1 177 ? -2.958 -45.484 23.668 1.00 47.97 177 LEU A O 1
ATOM 1433 N N . THR A 1 178 ? -1.299 -45.440 22.172 1.00 48.44 178 THR A N 1
ATOM 1434 C CA . THR A 1 178 ? -0.428 -46.374 22.902 1.00 48.44 178 THR A CA 1
ATOM 1435 C C . THR A 1 178 ? 0.502 -45.599 23.845 1.00 48.44 178 THR A C 1
ATOM 1437 O O . THR A 1 178 ? 1.011 -44.548 23.442 1.00 48.44 178 THR A O 1
ATOM 1440 N N . PRO A 1 179 ? 0.778 -46.088 25.070 1.00 47.59 179 PRO A N 1
ATOM 1441 C CA . PRO A 1 179 ? 1.657 -45.393 26.003 1.00 47.59 179 PRO A CA 1
ATOM 1442 C C . PRO A 1 179 ? 3.102 -45.367 25.490 1.00 47.59 179 PRO A C 1
ATOM 1444 O O . PRO A 1 179 ? 3.630 -46.370 25.007 1.00 47.59 179 PRO A O 1
ATOM 1447 N N . VAL A 1 180 ? 3.758 -44.214 25.633 1.00 55.03 180 VAL A N 1
ATOM 1448 C CA . VAL A 1 180 ? 5.177 -44.020 25.308 1.00 55.03 180 VAL A CA 1
ATOM 1449 C C . VAL A 1 180 ? 6.039 -44.827 26.282 1.00 55.03 180 VAL A C 1
ATOM 1451 O O . VAL A 1 180 ? 6.075 -44.558 27.482 1.00 55.03 180 VAL A O 1
ATOM 1454 N N . ARG A 1 181 ? 6.767 -45.813 25.754 1.00 44.84 181 ARG A N 1
ATOM 1455 C CA . ARG A 1 181 ? 7.789 -46.571 26.486 1.00 44.84 181 ARG A CA 1
ATOM 1456 C C . ARG A 1 181 ? 9.019 -45.671 26.671 1.00 44.84 181 ARG A C 1
ATOM 1458 O O . ARG A 1 181 ? 9.642 -45.278 25.688 1.00 44.84 181 ARG A O 1
ATOM 1465 N N . LYS A 1 182 ? 9.364 -45.316 27.915 1.00 44.28 182 LYS A N 1
ATOM 1466 C CA . LYS A 1 182 ? 10.583 -44.547 28.232 1.00 44.28 182 LYS A CA 1
ATOM 1467 C C . LYS A 1 182 ? 11.827 -45.380 27.888 1.00 44.28 182 LYS A C 1
ATOM 1469 O O . LYS A 1 182 ? 12.049 -46.423 28.495 1.00 44.28 182 LYS A O 1
ATOM 1474 N N . GLY A 1 183 ? 12.617 -44.924 26.916 1.00 49.53 183 GLY A N 1
ATOM 1475 C CA . GLY A 1 183 ? 13.976 -45.416 26.663 1.00 49.53 183 GLY A CA 1
ATOM 1476 C C . GLY A 1 183 ? 15.009 -44.701 27.552 1.00 49.53 183 GLY A C 1
ATOM 1477 O O . GLY A 1 183 ? 14.720 -43.608 28.046 1.00 49.53 183 GLY A O 1
ATOM 1478 N N . PRO A 1 184 ? 16.193 -45.296 27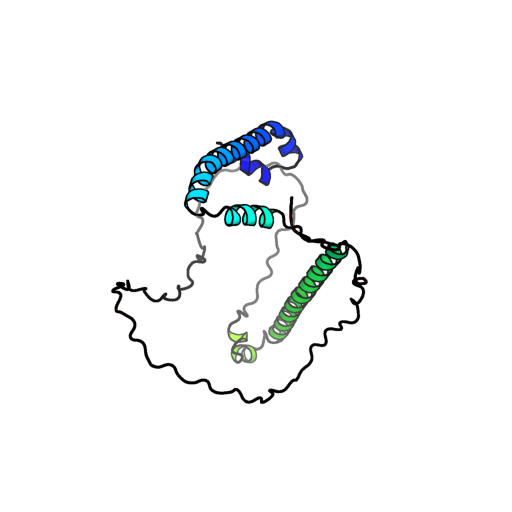.786 1.00 44.78 184 PRO A N 1
ATOM 1479 C CA . PRO A 1 184 ? 17.182 -44.763 28.722 1.00 44.78 184 PRO A CA 1
ATOM 1480 C C . PRO A 1 184 ? 17.832 -43.469 28.206 1.00 44.78 184 PRO A C 1
ATOM 1482 O O . PRO A 1 184 ? 18.150 -43.343 27.023 1.00 44.78 184 PRO A O 1
ATOM 1485 N N . GLN A 1 185 ? 18.031 -42.508 29.116 1.00 46.38 185 GLN A N 1
ATOM 1486 C CA . GLN A 1 185 ? 18.693 -41.230 28.846 1.00 46.38 185 GLN A CA 1
ATOM 1487 C C . GLN A 1 185 ? 20.139 -41.452 28.388 1.00 46.38 185 GLN A C 1
ATOM 1489 O O . GLN A 1 185 ? 20.927 -42.129 29.047 1.00 46.38 185 GLN A O 1
ATOM 1494 N N . ARG A 1 186 ? 20.490 -40.865 27.242 1.00 43.75 186 ARG A N 1
ATOM 1495 C CA . ARG A 1 186 ? 21.842 -40.899 26.681 1.00 43.75 186 ARG A CA 1
ATOM 1496 C C . ARG A 1 186 ? 22.682 -39.802 27.343 1.00 43.75 186 ARG A C 1
ATOM 1498 O O . ARG A 1 186 ? 22.278 -38.644 27.341 1.00 43.75 186 ARG A O 1
ATOM 1505 N N . ALA A 1 187 ? 23.830 -40.176 27.905 1.00 44.56 187 ALA A N 1
ATOM 1506 C CA . ALA A 1 187 ? 24.755 -39.274 28.589 1.00 44.56 187 ALA A CA 1
ATOM 1507 C C . ALA A 1 187 ? 25.304 -38.163 27.667 1.00 44.56 187 ALA A C 1
ATOM 1509 O O . ALA A 1 187 ? 25.578 -38.395 26.486 1.00 44.56 187 ALA A O 1
ATOM 1510 N N . HIS A 1 188 ? 25.477 -36.966 28.234 1.00 40.28 188 HIS A N 1
ATOM 1511 C CA . HIS A 1 188 ? 26.028 -35.776 27.583 1.00 40.28 188 HIS A CA 1
ATOM 1512 C C . HIS A 1 188 ? 27.464 -36.010 27.078 1.00 40.28 188 HIS A C 1
ATOM 1514 O O . HIS A 1 188 ? 28.323 -36.475 27.825 1.00 40.28 188 HIS A O 1
ATOM 1520 N N . ARG A 1 189 ? 27.739 -35.647 25.816 1.00 39.06 189 ARG A N 1
ATOM 1521 C CA . ARG A 1 189 ? 29.107 -35.477 25.292 1.00 39.06 189 ARG A CA 1
ATOM 1522 C C . ARG A 1 189 ? 29.531 -34.009 25.440 1.00 39.06 189 ARG A C 1
ATOM 1524 O O . ARG A 1 189 ? 28.722 -33.142 25.115 1.00 39.06 189 ARG A O 1
ATOM 1531 N N . PRO A 1 190 ? 30.772 -33.710 25.860 1.00 37.84 190 PRO A N 1
ATOM 1532 C CA . PRO A 1 190 ? 31.302 -32.352 25.829 1.00 37.84 190 PRO A CA 1
ATOM 1533 C C . PRO A 1 190 ? 31.697 -31.967 24.393 1.00 37.84 190 PRO A C 1
ATOM 1535 O O . PRO A 1 190 ? 32.272 -32.773 23.660 1.00 37.84 190 PRO A O 1
ATOM 1538 N N . HIS A 1 191 ? 31.370 -30.740 23.985 1.00 38.19 191 HIS A N 1
ATOM 1539 C CA . HIS A 1 191 ? 31.734 -30.187 22.681 1.00 38.19 191 HIS A CA 1
ATOM 1540 C C . HIS A 1 191 ? 33.180 -29.669 22.697 1.00 38.19 191 HIS A C 1
ATOM 1542 O O . HIS A 1 191 ? 33.534 -28.814 23.503 1.00 38.19 191 HIS A O 1
ATOM 1548 N N . SER A 1 192 ? 34.005 -30.184 21.785 1.00 37.59 192 SER A N 1
ATOM 1549 C CA . SER A 1 192 ? 35.327 -29.661 21.438 1.00 37.59 192 SER A CA 1
ATOM 1550 C C . SER A 1 192 ? 35.203 -28.519 20.423 1.00 37.59 192 SER A C 1
ATOM 1552 O O . SER A 1 192 ? 34.515 -28.667 19.413 1.00 37.59 192 SER A O 1
ATOM 1554 N N . HIS A 1 193 ? 35.902 -27.411 20.671 1.00 37.72 193 HIS A N 1
ATOM 1555 C CA . HIS A 1 193 ? 36.090 -26.309 19.726 1.00 37.72 193 HIS A CA 1
ATOM 1556 C C . HIS A 1 193 ? 36.948 -26.740 18.524 1.00 37.72 193 HIS A C 1
ATOM 1558 O O . HIS A 1 193 ? 38.036 -27.281 18.708 1.00 37.72 193 HIS A O 1
ATOM 1564 N N . ALA A 1 194 ? 36.497 -26.419 17.310 1.00 33.31 194 ALA A N 1
ATOM 1565 C CA . ALA A 1 194 ? 37.349 -26.248 16.134 1.00 33.31 194 ALA A CA 1
ATOM 1566 C C . ALA A 1 194 ? 36.730 -25.167 15.217 1.00 33.31 194 ALA A C 1
ATOM 1568 O O . ALA A 1 194 ? 35.511 -25.178 15.029 1.00 33.31 194 ALA A O 1
ATOM 1569 N N . PRO A 1 195 ? 37.526 -24.217 14.690 1.00 39.41 195 PRO A N 1
ATOM 1570 C CA . PRO A 1 195 ? 37.035 -23.074 13.927 1.00 39.41 195 PRO A CA 1
ATOM 1571 C C . PRO A 1 195 ? 36.835 -23.448 12.453 1.00 39.41 195 PRO A C 1
ATOM 1573 O O . PRO A 1 195 ? 37.662 -24.143 11.866 1.00 39.41 195 PRO A O 1
ATOM 1576 N N . LEU A 1 196 ? 35.754 -22.957 11.843 1.00 37.56 196 LEU A N 1
ATOM 1577 C CA . LEU A 1 196 ? 35.602 -22.935 10.389 1.00 37.56 196 LEU A CA 1
ATOM 1578 C C . LEU A 1 196 ? 35.858 -21.514 9.890 1.00 37.56 196 LEU A C 1
ATOM 1580 O O . LEU A 1 196 ? 35.393 -20.535 10.467 1.00 37.56 196 LEU A O 1
ATOM 1584 N N . PHE A 1 197 ? 36.687 -21.467 8.857 1.00 35.06 197 PHE A N 1
ATOM 1585 C CA . PHE A 1 197 ? 37.347 -20.314 8.278 1.00 35.06 197 PHE A CA 1
ATOM 1586 C C . PHE A 1 197 ? 36.389 -19.247 7.743 1.00 35.06 197 PHE A C 1
ATOM 1588 O O . PHE A 1 197 ? 35.350 -19.543 7.155 1.00 35.06 197 PHE A O 1
ATOM 1595 N N . ALA A 1 198 ? 36.825 -18.003 7.926 1.00 31.84 198 ALA A N 1
ATOM 1596 C CA . ALA A 1 198 ? 36.372 -16.812 7.234 1.00 31.84 198 ALA A CA 1
ATOM 1597 C C . ALA A 1 198 ? 37.045 -16.696 5.857 1.00 31.84 198 ALA A C 1
ATOM 1599 O O . ALA A 1 198 ? 38.249 -16.917 5.771 1.00 31.84 198 ALA A O 1
ATOM 1600 N N . ASP A 1 199 ? 36.264 -16.342 4.833 1.00 32.12 199 ASP A N 1
ATOM 1601 C CA . ASP A 1 199 ? 36.534 -15.384 3.737 1.00 32.12 199 ASP A CA 1
ATOM 1602 C C . ASP A 1 199 ? 35.311 -15.467 2.781 1.00 32.12 199 ASP A C 1
ATOM 1604 O O . ASP A 1 199 ? 34.813 -16.561 2.546 1.00 32.12 199 ASP A O 1
ATOM 1608 N N . SER A 1 200 ? 34.670 -14.420 2.249 1.00 35.62 200 SER A N 1
ATOM 1609 C CA . SER A 1 200 ? 35.179 -13.125 1.803 1.00 35.62 200 SER A CA 1
ATOM 1610 C C . SER A 1 200 ? 34.084 -12.036 1.789 1.00 35.62 200 SER A C 1
ATOM 1612 O O . SER A 1 200 ? 32.962 -12.257 1.345 1.00 35.62 200 SER A O 1
ATOM 1614 N N . SER A 1 201 ? 34.476 -10.839 2.231 1.00 38.16 201 SER A N 1
ATOM 1615 C CA . SER A 1 201 ? 34.156 -9.503 1.694 1.00 38.16 201 SER A CA 1
ATOM 1616 C C . SER A 1 201 ? 32.716 -9.144 1.261 1.00 38.16 201 SER A C 1
ATOM 1618 O O . SER A 1 201 ? 32.369 -9.158 0.083 1.00 38.16 201 SER A O 1
ATOM 1620 N N . LEU A 1 202 ? 31.931 -8.635 2.216 1.00 35.44 202 LEU A N 1
ATOM 1621 C CA . LEU A 1 202 ? 30.933 -7.579 1.993 1.00 35.44 202 LEU A CA 1
ATOM 1622 C C . LEU A 1 202 ? 31.176 -6.518 3.073 1.00 35.44 202 LEU A C 1
ATOM 1624 O O . LEU A 1 202 ? 30.680 -6.611 4.195 1.00 35.44 202 LEU A O 1
ATOM 1628 N N . HIS A 1 203 ? 32.047 -5.558 2.762 1.00 35.69 203 HIS A N 1
ATOM 1629 C CA . HIS A 1 203 ? 32.335 -4.423 3.632 1.00 35.69 203 HIS A CA 1
ATOM 1630 C C . HIS A 1 203 ? 31.140 -3.461 3.610 1.00 35.69 203 HIS A C 1
ATOM 1632 O O . HIS A 1 203 ? 31.022 -2.623 2.720 1.00 35.69 203 HIS A O 1
ATOM 1638 N N . TRP A 1 204 ? 30.241 -3.606 4.582 1.00 34.62 204 TRP A N 1
ATOM 1639 C CA . TRP A 1 204 ? 29.316 -2.540 4.950 1.00 34.62 204 TRP A CA 1
ATOM 1640 C C . TRP A 1 204 ? 30.105 -1.496 5.745 1.00 34.62 204 TRP A C 1
ATOM 1642 O O . TRP A 1 204 ? 30.568 -1.769 6.853 1.00 34.62 204 TRP A O 1
ATOM 1652 N N . ASP A 1 205 ? 30.317 -0.325 5.149 1.00 40.09 205 ASP A N 1
ATOM 1653 C CA . ASP A 1 205 ? 31.013 0.797 5.778 1.00 40.09 205 ASP A CA 1
ATOM 1654 C C . ASP A 1 205 ? 30.104 1.441 6.847 1.00 40.09 205 ASP A C 1
ATOM 1656 O O . ASP A 1 205 ? 29.299 2.331 6.581 1.00 40.09 205 ASP A O 1
ATOM 1660 N N . ASP A 1 206 ? 30.194 0.935 8.081 1.00 42.62 206 ASP A N 1
ATOM 1661 C CA . ASP A 1 206 ? 29.488 1.425 9.275 1.00 42.62 206 ASP A CA 1
ATOM 1662 C C . ASP A 1 206 ? 30.277 2.552 9.976 1.00 42.62 206 ASP A C 1
ATOM 1664 O O . ASP A 1 206 ? 30.677 2.466 11.143 1.00 42.62 206 ASP A O 1
ATOM 1668 N N . LYS A 1 207 ? 30.580 3.628 9.241 1.00 38.94 207 LYS A N 1
ATOM 1669 C CA . LYS A 1 207 ? 31.244 4.826 9.800 1.00 38.94 207 LYS A CA 1
ATOM 1670 C C . LYS A 1 207 ? 30.398 6.099 9.773 1.00 38.94 207 LYS A C 1
ATOM 1672 O O . LYS A 1 207 ? 30.910 7.171 10.084 1.00 38.94 207 LYS A O 1
ATOM 1677 N N . GLY A 1 208 ? 29.098 5.983 9.500 1.00 40.16 208 GLY A N 1
ATOM 1678 C CA . GLY A 1 208 ? 28.174 7.123 9.471 1.00 40.16 208 GLY A CA 1
ATOM 1679 C C . GLY A 1 208 ? 27.289 7.319 10.708 1.00 40.16 208 GLY A C 1
ATOM 1680 O O . GLY A 1 208 ? 26.912 8.453 10.982 1.00 40.16 208 GLY A O 1
ATOM 1681 N N . ASN A 1 209 ? 26.955 6.271 11.478 1.00 40.06 209 ASN A N 1
ATOM 1682 C CA . ASN A 1 209 ? 25.790 6.343 12.381 1.00 40.06 209 ASN A CA 1
ATOM 1683 C C . ASN A 1 209 ? 26.084 6.300 13.894 1.00 40.06 209 ASN A C 1
ATOM 1685 O O . ASN A 1 209 ? 25.197 6.053 14.712 1.00 40.06 209 ASN A O 1
ATOM 1689 N N . ARG A 1 210 ? 27.319 6.600 14.318 1.00 40.84 210 ARG A N 1
ATOM 1690 C CA . ARG A 1 210 ? 27.640 6.799 15.745 1.00 40.84 210 ARG A CA 1
ATOM 1691 C C . ARG A 1 210 ? 27.325 8.224 16.205 1.00 40.84 210 ARG A C 1
ATOM 1693 O O . ARG A 1 210 ? 28.233 8.976 16.543 1.00 40.84 210 ARG A O 1
ATOM 1700 N N . ARG A 1 211 ? 26.038 8.585 16.250 1.00 41.28 211 ARG A N 1
ATOM 1701 C CA . ARG A 1 211 ? 25.517 9.700 17.071 1.00 41.28 211 ARG A CA 1
ATOM 1702 C C . ARG A 1 211 ? 24.089 9.420 17.556 1.00 41.28 211 ARG A C 1
ATOM 1704 O O . ARG A 1 211 ? 23.193 10.227 17.352 1.00 41.28 211 ARG A O 1
ATOM 1711 N N . PHE A 1 212 ? 23.887 8.300 18.249 1.00 38.25 212 PHE A N 1
ATOM 1712 C CA . PHE A 1 212 ? 22.788 8.202 19.214 1.00 38.25 212 PHE A CA 1
ATOM 1713 C C . PHE A 1 212 ? 23.329 8.538 20.605 1.00 38.25 212 PHE A C 1
ATOM 1715 O O . PHE A 1 212 ? 24.442 8.152 20.959 1.00 38.25 212 PHE A O 1
ATOM 1722 N N . GLY A 1 213 ? 22.582 9.395 21.299 1.00 36.06 213 GLY A N 1
ATOM 1723 C CA . GLY A 1 213 ? 23.041 10.262 22.377 1.00 36.06 213 GLY A CA 1
ATOM 1724 C C . GLY A 1 213 ? 23.500 9.571 23.661 1.00 36.06 213 GLY A C 1
ATOM 1725 O O . GLY A 1 213 ? 23.364 8.368 23.855 1.00 36.06 213 GLY A O 1
ATOM 1726 N N . ALA A 1 214 ? 24.073 10.399 24.534 1.00 39.22 214 ALA A N 1
ATOM 1727 C CA . ALA A 1 214 ? 24.633 10.038 25.830 1.00 39.22 214 ALA A CA 1
ATOM 1728 C C . ALA A 1 214 ? 23.621 9.335 26.765 1.00 39.22 214 ALA A C 1
ATOM 1730 O O . ALA A 1 214 ? 22.419 9.596 26.678 1.00 39.22 214 ALA A O 1
ATOM 1731 N N . PRO A 1 215 ? 24.093 8.485 27.698 1.00 37.59 215 PRO A N 1
ATOM 1732 C CA . PRO A 1 215 ? 23.228 7.823 28.662 1.00 37.59 215 PRO A CA 1
ATOM 1733 C C . PRO A 1 215 ? 22.721 8.835 29.697 1.00 37.59 215 PRO A C 1
ATOM 1735 O O . PRO A 1 215 ? 23.508 9.499 30.371 1.00 37.59 215 PRO A O 1
ATOM 1738 N N . LEU A 1 216 ? 21.399 8.936 29.848 1.00 38.19 216 LEU A N 1
ATOM 1739 C CA . LEU A 1 216 ? 20.776 9.632 30.971 1.00 38.19 216 LEU A CA 1
ATOM 1740 C C . LEU A 1 216 ? 21.029 8.828 32.254 1.00 38.19 216 LEU A C 1
ATOM 1742 O O . LEU A 1 216 ? 20.324 7.870 32.561 1.00 38.19 216 LEU A O 1
ATOM 1746 N N . SER A 1 217 ? 22.058 9.217 33.002 1.00 39.12 217 SER A N 1
ATOM 1747 C CA . SER A 1 217 ? 22.202 8.873 34.412 1.00 39.12 217 SER A CA 1
ATOM 1748 C C . SER A 1 217 ? 21.360 9.835 35.254 1.00 39.12 217 SER A C 1
ATOM 1750 O O . SER A 1 217 ? 21.630 11.035 35.246 1.00 39.12 217 SER A O 1
ATOM 1752 N N . GLY A 1 218 ? 20.413 9.315 36.035 1.00 32.75 218 GLY A N 1
ATOM 1753 C CA . GLY A 1 218 ? 19.933 9.998 37.237 1.00 32.75 218 GLY A CA 1
ATOM 1754 C C . GLY A 1 218 ? 18.418 10.072 37.422 1.00 32.75 218 GLY A C 1
ATOM 1755 O O . GLY A 1 218 ? 17.704 10.636 36.605 1.00 32.75 218 GLY A O 1
ATOM 1756 N N . VAL A 1 219 ? 18.009 9.638 38.619 1.00 35.47 219 VAL A N 1
ATOM 1757 C CA . VAL A 1 219 ? 16.796 10.021 39.364 1.00 35.47 219 VAL A CA 1
ATOM 1758 C C . VAL A 1 219 ? 15.523 9.207 39.088 1.00 35.47 219 VAL A C 1
ATOM 1760 O O . VAL A 1 219 ? 14.623 9.636 38.380 1.00 35.47 219 VAL A O 1
ATOM 1763 N N . LEU A 1 220 ? 15.393 8.071 39.786 1.00 34.69 220 LEU A N 1
ATOM 1764 C CA . LEU A 1 220 ? 14.317 7.883 40.773 1.00 34.69 220 LEU A CA 1
ATOM 1765 C C . LEU A 1 220 ? 14.640 6.683 41.671 1.00 34.69 220 LEU A C 1
ATOM 1767 O O . LEU A 1 220 ? 14.620 5.523 41.269 1.00 34.69 220 LEU A O 1
ATOM 1771 N N . GLN A 1 221 ? 15.019 7.018 42.898 1.00 36.03 221 GLN A N 1
ATOM 1772 C CA . GLN A 1 221 ? 15.364 6.106 43.971 1.00 36.03 221 GLN A CA 1
ATOM 1773 C C . GLN A 1 221 ? 14.088 5.463 44.517 1.00 36.03 221 GLN A C 1
ATOM 1775 O O . GLN A 1 221 ? 13.165 6.152 44.948 1.00 36.03 221 GLN A O 1
ATOM 1780 N N . ALA A 1 222 ? 14.052 4.133 44.494 1.00 34.66 222 ALA A N 1
ATOM 1781 C CA . ALA A 1 222 ? 13.084 3.337 45.224 1.00 34.66 222 ALA A CA 1
ATOM 1782 C C . ALA A 1 222 ? 13.332 3.492 46.733 1.00 34.66 222 ALA A C 1
ATOM 1784 O O . ALA A 1 222 ? 14.432 3.225 47.216 1.00 34.66 222 ALA A O 1
ATOM 1785 N N . GLY A 1 223 ? 12.303 3.903 47.470 1.00 31.45 223 GLY A N 1
ATOM 1786 C CA . GLY A 1 223 ? 12.236 3.781 48.921 1.00 31.45 223 GLY A CA 1
ATOM 1787 C C . GLY A 1 223 ? 11.190 2.735 49.284 1.00 31.45 223 GLY A C 1
ATOM 1788 O O . GLY A 1 223 ? 10.005 3.041 49.328 1.00 31.45 223 GLY A O 1
ATOM 1789 N N . CYS A 1 224 ? 11.624 1.500 49.528 1.00 34.91 224 CYS A N 1
ATOM 1790 C CA . CYS A 1 224 ? 10.907 0.599 50.426 1.00 34.91 224 CYS A CA 1
ATOM 1791 C C . CYS A 1 224 ? 11.420 0.877 51.838 1.00 34.91 224 CYS A C 1
ATOM 1793 O O . CYS A 1 224 ? 12.630 0.851 52.041 1.00 34.91 224 CYS A O 1
ATOM 1795 N N . ASN A 1 225 ? 10.519 1.091 52.794 1.00 38.56 225 ASN A N 1
ATOM 1796 C CA . ASN A 1 225 ? 10.678 0.556 54.139 1.00 38.56 225 ASN A CA 1
ATOM 1797 C C . ASN A 1 225 ? 9.314 0.359 54.799 1.00 38.56 225 ASN A C 1
ATOM 1799 O O . ASN A 1 225 ? 8.371 1.126 54.627 1.00 38.56 225 ASN A O 1
ATOM 1803 N N . THR A 1 226 ? 9.262 -0.760 55.495 1.00 42.28 226 THR A N 1
ATOM 1804 C CA . THR A 1 226 ? 8.154 -1.417 56.166 1.00 42.28 226 THR A CA 1
ATOM 1805 C C . THR A 1 226 ? 7.921 -0.887 57.584 1.00 42.28 226 THR A C 1
ATOM 1807 O O . THR A 1 226 ? 8.879 -0.512 58.251 1.00 42.28 226 THR A O 1
ATOM 1810 N N . ALA A 1 227 ? 6.690 -1.115 58.058 1.00 32.50 227 ALA A N 1
ATOM 1811 C CA . ALA A 1 227 ? 6.330 -1.607 59.396 1.00 32.50 227 ALA A CA 1
ATOM 1812 C C . ALA A 1 227 ? 5.907 -0.609 60.506 1.00 32.50 227 ALA A C 1
ATOM 1814 O O . ALA A 1 227 ? 6.605 0.349 60.804 1.00 32.50 227 ALA A O 1
ATOM 1815 N N . VAL A 1 228 ? 4.797 -1.012 61.152 1.00 38.12 228 VAL A N 1
ATOM 1816 C CA . VAL A 1 228 ? 4.353 -0.817 62.553 1.00 38.12 228 VAL A CA 1
ATOM 1817 C C . VAL A 1 228 ? 3.970 0.603 63.001 1.00 38.12 228 VAL A C 1
ATOM 1819 O O . VAL A 1 228 ? 4.834 1.425 63.271 1.00 38.12 228 VAL A O 1
ATOM 1822 N N . ASP A 1 229 ? 2.666 0.884 63.096 1.00 36.38 229 ASP A N 1
ATOM 1823 C CA . ASP A 1 229 ? 1.834 0.803 64.320 1.00 36.38 229 ASP A CA 1
ATOM 1824 C C . ASP A 1 229 ? 0.341 0.809 63.928 1.00 36.38 229 ASP A C 1
ATOM 1826 O O . ASP A 1 229 ? -0.003 1.469 62.917 1.00 36.38 229 ASP A O 1
#

InterPro domains:
  IPR002297 DNA-directed DNA-polymerase, family A, mitochondria [PTHR10267] (2-154)
  IPR041336 DNA mitochondrial polymerase, exonuclease domain [PF18136] (1-46)

Foldseek 3Di:
DDPVLVVCVVVDDPVSCVVCVVVNVVVVVVVVVVVVVVCVVVVVVVCVVVVDVCVVVVVVVVVPDDDDDDPCVVVVVVVVVVVVVVVVVVVVVVVVVVVVVLVVCLVPCVVQCVDPVSVVDDSPDDDDDDDDDDPDDPPDDDDDDDDDDDDDPPPDPDPPPDPDDDDPDDDDDPDPDDDDDDDDDDDDDDDDDDDDDDDDDDDPPPPPPPDDDDDDDDDDDDDDDDDDD

Radius of gyration: 35.33 Å; chains: 1; bounding box: 65×63×105 Å

pLDDT: mean 70.29, std 24.96, range [31.45, 98.44]

Secondary structure (DSSP, 8-state):
--THHHHHHHH--HHHHHTTHHHHHHHHHHHHHHHHHHHHHHHHHHHHHS--HHHHHHHHHHTT------TTHHHHHHHHHHHHHHHHHHHHHHHHHHHHHHHHTTT-HHHHHHSTTGGGS--SPPP-PPPPP-------------------------TT-SPPP-----------------PPPPPPPPPPP-PPPP---------S---PPPP--------------

Sequence (229 aa):
MNKTQREWFGELDREGIVGKLDELLDYCAADVDVTHQVYKKVFPHFLETCPNTVSSAALRHLASEILPVNKDWEANIANAEATYNKLSDGVRERLVDLTEQALEHRNEPNMYNHDPWLRQLDWSGQEVRMTKGKFDNVVKPFKGSPSSESKLKQNSTPLDDYPARPTPKRTPRSRTLTPVRKGPQRAHRPHSHAPLFADSSLHWDDKGNRRFGAPLSGVLQAGCNTAVD